Protein AF-A0A4E0QIS7-F1 (afdb_monomer_lite)

Foldseek 3Di:
DQWQAAEEEAQAEAPDPQFPCNLLSLLLSLLLVVLLVLLPDDLLRYAYHDLDQAHDSQLPPHGPRSHHDDPPRHQDAVVSVLVSLVSVLVSAATPAAHEYEYGDEAAQQWTHSHVVHTDGLLNVLVSVVVSCVSRVGAHEYEYQYALQQNSLQSNQDARYKYKYFAHNNAGFATDPSDGLSSQLSVVLSQFAFSLVSNVRSQVVRLQVCDQAAPCLDPVRDRGDMAMARRRNSDRDDDDPVSNVHGSRHRDGGPDFDKDKAWPADWDWDDAQDKGKTKMFIDTPDAAWPWKKKFKAANHDDWDAGPSRHTDDPTDMDTWDDPPRTMTIDMDRHHPDTDGIWMKMWIAGSRGDIDIYGTD

Organism: NCBI:txid1003181

Radius of gyration: 20.41 Å; chains: 1; bounding box: 52×41×55 Å

Structure (mmCIF, N/CA/C/O backbone):
data_AF-A0A4E0QIS7-F1
#
_entry.id   AF-A0A4E0QIS7-F1
#
loop_
_atom_site.group_PDB
_atom_site.id
_atom_site.type_symbol
_atom_site.label_atom_id
_atom_site.label_alt_id
_atom_site.label_comp_id
_atom_site.label_asym_id
_atom_site.label_entity_id
_atom_site.label_seq_id
_atom_site.pdbx_PDB_ins_code
_atom_site.Cartn_x
_atom_site.Cartn_y
_atom_site.Cartn_z
_atom_site.occupancy
_atom_site.B_iso_or_equiv
_atom_site.auth_seq_id
_atom_site.auth_comp_id
_atom_site.auth_asym_id
_atom_site.auth_atom_id
_atom_site.pdbx_PDB_model_num
ATOM 1 N N . LYS A 1 1 ? -2.716 -19.882 21.432 1.00 52.09 1 LYS A N 1
ATOM 2 C CA . LYS A 1 1 ? -3.904 -19.513 20.624 1.00 52.09 1 LYS A CA 1
ATOM 3 C C . LYS A 1 1 ? -3.736 -18.050 20.256 1.00 52.09 1 LYS A C 1
ATOM 5 O O . LYS A 1 1 ? -3.462 -17.285 21.171 1.00 52.09 1 LYS A O 1
ATOM 10 N N . ALA A 1 2 ? -3.800 -17.689 18.974 1.00 68.38 2 ALA A N 1
ATOM 11 C CA . ALA A 1 2 ? -3.869 -16.275 18.607 1.00 68.38 2 ALA A CA 1
ATOM 12 C C . ALA A 1 2 ? -5.134 -15.677 19.249 1.00 68.38 2 ALA A C 1
ATOM 14 O O . ALA A 1 2 ? -6.159 -16.362 19.309 1.00 68.38 2 ALA A O 1
ATOM 15 N N . GLY A 1 3 ? -5.026 -14.478 19.823 1.00 86.12 3 GLY A N 1
ATOM 16 C CA . GLY A 1 3 ? -6.166 -13.767 20.405 1.00 86.12 3 GLY A CA 1
ATOM 17 C C . GLY A 1 3 ? -7.185 -13.336 19.343 1.00 86.12 3 GLY A C 1
ATOM 18 O O . GLY A 1 3 ? -6.981 -13.565 18.149 1.00 86.12 3 GLY A O 1
ATOM 19 N N . LYS A 1 4 ? -8.281 -12.703 19.765 1.00 94.44 4 LYS A N 1
ATOM 20 C CA . LYS A 1 4 ? -9.271 -12.090 18.872 1.00 94.44 4 LYS A CA 1
ATOM 21 C C . LYS A 1 4 ? -8.634 -10.972 18.049 1.00 94.44 4 LYS A C 1
ATOM 23 O O . LYS A 1 4 ? -7.984 -10.085 18.604 1.00 94.44 4 LYS A O 1
ATOM 28 N N . ARG A 1 5 ? -8.843 -11.007 16.735 1.00 96.56 5 ARG A N 1
ATOM 29 C CA . ARG A 1 5 ? -8.293 -10.058 15.759 1.00 96.56 5 ARG A CA 1
ATOM 30 C C . ARG A 1 5 ? -9.355 -9.737 14.716 1.00 96.56 5 ARG A C 1
ATOM 32 O O . ARG A 1 5 ? -10.242 -10.555 14.482 1.00 96.56 5 ARG A O 1
ATOM 39 N N . ALA A 1 6 ? -9.229 -8.576 14.089 1.00 98.56 6 ALA A N 1
ATOM 40 C CA . ALA A 1 6 ? -10.019 -8.198 12.930 1.00 98.56 6 ALA A CA 1
ATOM 41 C C . ALA A 1 6 ? -9.206 -7.255 12.035 1.00 98.56 6 ALA A C 1
ATOM 43 O O . ALA A 1 6 ? -8.354 -6.509 12.529 1.00 98.56 6 ALA A O 1
ATOM 44 N N . ALA A 1 7 ? -9.478 -7.286 10.736 1.00 98.88 7 ALA A N 1
ATOM 45 C CA . ALA A 1 7 ? -8.931 -6.355 9.764 1.00 98.88 7 ALA A CA 1
ATOM 46 C C . ALA A 1 7 ? -10.008 -5.914 8.767 1.00 98.88 7 ALA A C 1
ATOM 48 O O . ALA A 1 7 ? -10.933 -6.667 8.475 1.00 98.88 7 ALA A O 1
ATOM 49 N N . ILE A 1 8 ? -9.868 -4.704 8.236 1.00 98.94 8 ILE A N 1
ATOM 50 C CA . ILE A 1 8 ? -10.686 -4.165 7.151 1.00 98.94 8 ILE A CA 1
ATOM 51 C C . ILE A 1 8 ? -9.744 -3.742 6.024 1.00 98.94 8 ILE A C 1
ATOM 53 O O . ILE A 1 8 ? -8.755 -3.049 6.268 1.00 98.94 8 ILE A O 1
ATOM 57 N N . ILE A 1 9 ? -10.056 -4.145 4.796 1.00 98.94 9 ILE A N 1
ATOM 58 C CA . ILE A 1 9 ? -9.360 -3.708 3.582 1.00 98.94 9 ILE A CA 1
ATOM 59 C C . ILE A 1 9 ? -10.372 -2.969 2.714 1.00 98.94 9 ILE A C 1
ATOM 61 O O . ILE A 1 9 ? -11.479 -3.461 2.505 1.00 98.94 9 ILE A O 1
ATOM 65 N N . ILE A 1 10 ? -9.999 -1.796 2.210 1.00 98.69 10 ILE A N 1
ATOM 66 C CA . ILE A 1 10 ? -10.836 -0.973 1.340 1.00 98.69 10 ILE A CA 1
ATOM 67 C C . ILE A 1 10 ? -10.045 -0.638 0.078 1.00 98.69 10 ILE A C 1
ATOM 69 O O . ILE A 1 10 ? -9.086 0.133 0.131 1.00 98.69 10 ILE A O 1
ATOM 73 N N . THR A 1 11 ? -10.467 -1.192 -1.060 1.00 97.44 11 THR A N 1
ATOM 74 C CA . THR A 1 11 ? -9.976 -0.770 -2.378 1.00 97.44 11 THR A CA 1
ATOM 75 C C . THR A 1 11 ? -10.869 0.356 -2.890 1.00 97.44 11 THR A C 1
ATOM 77 O O . THR A 1 11 ? -11.979 0.119 -3.369 1.00 97.44 11 THR A O 1
ATOM 80 N N . GLY A 1 12 ? -10.400 1.593 -2.744 1.00 92.44 12 GLY A N 1
ATOM 81 C CA . GLY A 1 12 ? -11.120 2.792 -3.151 1.00 92.44 12 GLY A CA 1
ATOM 82 C C . GLY A 1 12 ? -10.820 3.206 -4.589 1.00 92.44 12 GLY A C 1
ATOM 83 O O . GLY A 1 12 ? -9.724 3.015 -5.119 1.00 92.44 12 GLY A O 1
ATOM 84 N N . GLY A 1 13 ? -11.801 3.824 -5.228 1.00 86.75 13 GLY A N 1
ATOM 85 C CA . GLY A 1 13 ? -11.635 4.495 -6.505 1.00 86.75 13 GLY A CA 1
ATOM 86 C C . GLY A 1 13 ? -12.805 4.238 -7.439 1.00 86.75 13 GLY A C 1
ATOM 87 O O . GLY A 1 13 ? -13.566 3.287 -7.261 1.00 86.75 13 GLY A O 1
ATOM 88 N N . PRO A 1 14 ? -12.968 5.066 -8.480 1.00 80.31 14 PRO A N 1
ATOM 89 C CA . PRO A 1 14 ? -13.997 4.826 -9.475 1.00 80.31 14 PRO A CA 1
ATOM 90 C C . PRO A 1 14 ? -13.754 3.471 -10.152 1.00 80.31 14 PRO A C 1
ATOM 92 O O . PRO A 1 14 ? -12.741 3.286 -10.826 1.00 80.31 14 PRO A O 1
ATOM 95 N N . ASN A 1 15 ? -14.697 2.536 -10.032 1.00 76.31 15 ASN A N 1
ATOM 96 C CA . ASN A 1 15 ? -14.668 1.308 -10.824 1.00 76.31 15 ASN A CA 1
ATOM 97 C C . ASN A 1 15 ? -15.115 1.645 -12.256 1.00 76.31 15 ASN A C 1
ATOM 99 O O . ASN A 1 15 ? -16.301 1.586 -12.592 1.00 76.31 15 ASN A O 1
ATOM 103 N N . THR A 1 16 ? -14.171 2.114 -13.070 1.00 78.25 16 THR A N 1
ATOM 104 C CA . THR A 1 16 ? -14.382 2.437 -14.482 1.00 78.25 16 THR A CA 1
ATOM 105 C C . THR A 1 16 ? -13.143 2.057 -15.289 1.00 78.25 16 THR A C 1
ATOM 107 O O . THR A 1 16 ? -12.041 2.159 -14.754 1.00 78.25 16 THR A O 1
ATOM 110 N N . PRO A 1 17 ? -13.272 1.760 -16.596 1.00 74.00 17 PRO A N 1
ATOM 111 C CA . PRO A 1 17 ? -12.119 1.470 -17.456 1.00 74.00 17 PRO A CA 1
ATOM 112 C C . PRO A 1 17 ? -11.100 2.613 -17.605 1.00 74.00 17 PRO A C 1
ATOM 114 O O . PRO A 1 17 ? -10.082 2.426 -18.252 1.00 74.00 17 PRO A O 1
ATOM 117 N N . ARG A 1 18 ? -11.387 3.812 -17.077 1.00 77.88 18 ARG A N 1
ATOM 118 C CA . ARG A 1 18 ? -10.477 4.972 -17.089 1.00 77.88 18 ARG A CA 1
ATOM 119 C C . ARG A 1 18 ? -9.696 5.134 -15.783 1.00 77.88 18 ARG A C 1
ATOM 121 O O . ARG A 1 18 ? -9.033 6.148 -15.595 1.00 77.88 18 ARG A O 1
ATOM 128 N N . ASN A 1 19 ? -9.860 4.212 -14.839 1.00 84.06 19 ASN A N 1
ATOM 129 C CA . ASN A 1 19 ? -9.112 4.223 -13.595 1.00 84.06 19 ASN A CA 1
ATOM 130 C C . ASN A 1 19 ? -7.791 3.472 -13.797 1.00 84.06 19 ASN A C 1
ATOM 132 O O . ASN A 1 19 ? -7.721 2.269 -13.567 1.00 84.06 19 ASN A O 1
ATOM 136 N N . GLU A 1 20 ? -6.752 4.203 -14.195 1.00 85.75 20 GLU A N 1
ATOM 137 C CA . GLU A 1 20 ? -5.402 3.662 -14.424 1.00 85.75 20 GLU A CA 1
ATOM 138 C C . GLU A 1 20 ? -4.772 3.063 -13.148 1.00 85.75 20 GLU A C 1
ATOM 140 O O . GLU A 1 20 ? -3.852 2.251 -13.216 1.00 85.75 20 GLU A O 1
ATOM 145 N N . LEU A 1 21 ? -5.277 3.436 -11.964 1.00 91.06 21 LEU A N 1
ATOM 146 C CA . LEU A 1 21 ? -4.809 2.916 -10.679 1.00 91.06 21 LEU A CA 1
ATOM 147 C C . LEU A 1 21 ? -5.469 1.582 -10.298 1.00 91.06 21 LEU A C 1
ATOM 149 O O . LEU A 1 21 ? -4.939 0.876 -9.442 1.00 91.06 21 LEU A O 1
ATOM 153 N N . TRP A 1 22 ? -6.609 1.228 -10.900 1.00 91.94 22 TRP A N 1
ATOM 154 C CA . TRP A 1 22 ? -7.466 0.134 -10.428 1.00 91.94 22 TRP A CA 1
ATOM 155 C C . TRP A 1 22 ? -6.730 -1.204 -10.299 1.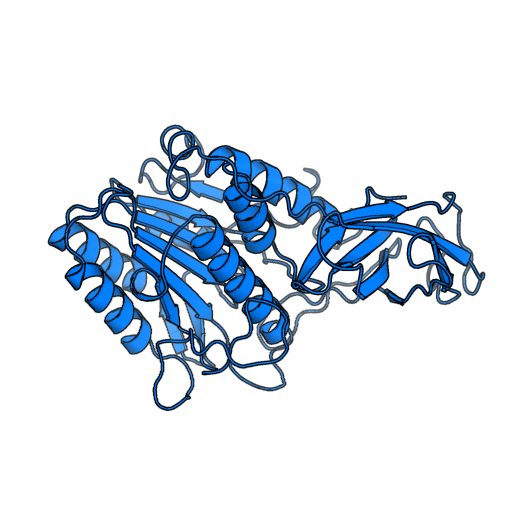00 91.94 22 TRP A C 1
ATOM 157 O O . TRP A 1 22 ? -6.780 -1.839 -9.242 1.00 91.94 22 TRP A O 1
ATOM 167 N N . ASP A 1 23 ? -5.995 -1.597 -11.339 1.00 91.50 23 ASP A N 1
ATOM 168 C CA . ASP A 1 23 ? -5.259 -2.864 -11.362 1.00 91.50 23 ASP A CA 1
ATOM 169 C C . ASP A 1 23 ? -4.178 -2.904 -10.276 1.00 91.50 23 ASP A C 1
ATOM 171 O O . ASP A 1 23 ? -3.986 -3.918 -9.600 1.00 91.50 23 ASP A O 1
ATOM 175 N N . THR A 1 24 ? -3.501 -1.774 -10.051 1.00 93.81 24 THR A N 1
ATOM 176 C CA . THR A 1 24 ? -2.482 -1.678 -9.003 1.00 93.81 24 THR A CA 1
ATOM 177 C C . THR A 1 24 ? -3.121 -1.687 -7.618 1.00 93.81 24 THR A C 1
ATOM 179 O O . THR A 1 24 ? -2.732 -2.507 -6.793 1.00 93.81 24 THR A O 1
ATOM 182 N N . ALA A 1 25 ? -4.141 -0.866 -7.359 1.00 95.19 25 ALA A N 1
ATOM 183 C CA . ALA A 1 25 ? -4.826 -0.831 -6.065 1.00 95.19 25 ALA A CA 1
ATOM 184 C C . ALA A 1 25 ? -5.422 -2.197 -5.683 1.00 95.19 25 ALA A C 1
ATOM 186 O O . ALA A 1 25 ? -5.304 -2.622 -4.530 1.00 95.19 25 ALA A O 1
ATOM 187 N N . THR A 1 26 ? -5.994 -2.917 -6.653 1.00 94.19 26 THR A N 1
ATOM 188 C CA . THR A 1 26 ? -6.512 -4.279 -6.457 1.00 94.19 26 THR A CA 1
ATOM 189 C C . THR A 1 26 ? -5.386 -5.255 -6.129 1.00 94.19 26 THR A C 1
ATOM 191 O O . THR A 1 26 ? -5.476 -5.980 -5.142 1.00 94.19 26 THR A O 1
ATOM 194 N N . SER A 1 27 ? -4.280 -5.231 -6.881 1.00 94.50 27 SER A N 1
ATOM 195 C CA . SER A 1 27 ? -3.122 -6.093 -6.602 1.00 94.50 27 SER A CA 1
ATOM 196 C C . SER A 1 27 ? -2.523 -5.851 -5.211 1.00 94.50 27 SER A C 1
ATOM 198 O O . SER A 1 27 ? -2.165 -6.790 -4.499 1.00 94.50 27 SER A O 1
ATOM 200 N N . ILE A 1 28 ? -2.426 -4.590 -4.790 1.00 97.25 28 ILE A N 1
ATOM 201 C CA . ILE A 1 28 ? -1.940 -4.231 -3.454 1.00 97.25 28 ILE A CA 1
ATOM 202 C C . ILE A 1 28 ? -2.911 -4.726 -2.374 1.00 97.25 28 ILE A C 1
ATOM 204 O O . ILE A 1 28 ? -2.480 -5.304 -1.378 1.00 97.25 28 ILE A O 1
ATOM 208 N N . SER A 1 29 ? -4.215 -4.552 -2.582 1.00 97.69 29 SER A N 1
ATOM 209 C CA . SER A 1 29 ? -5.245 -5.004 -1.641 1.00 97.69 29 SER A CA 1
ATOM 210 C C . SER A 1 29 ? -5.239 -6.530 -1.483 1.00 97.69 29 SER A C 1
ATOM 212 O O . SER A 1 29 ? -5.250 -7.034 -0.358 1.00 97.69 29 SER A O 1
ATOM 214 N N . ASN A 1 30 ? -5.102 -7.268 -2.588 1.00 95.94 30 ASN A N 1
ATOM 215 C CA . ASN A 1 30 ? -4.934 -8.722 -2.580 1.00 95.94 30 ASN A CA 1
ATOM 216 C C . ASN A 1 30 ? -3.646 -9.143 -1.860 1.00 95.94 30 ASN A C 1
ATOM 218 O O . ASN A 1 30 ? -3.658 -10.100 -1.089 1.00 95.94 30 ASN A O 1
ATOM 222 N N . HIS A 1 31 ? -2.547 -8.404 -2.033 1.00 96.31 31 HIS A N 1
ATOM 223 C CA . HIS A 1 31 ? -1.297 -8.665 -1.312 1.00 96.31 31 HIS A CA 1
ATOM 224 C C . HIS A 1 31 ? -1.417 -8.416 0.195 1.00 96.31 31 HIS A C 1
ATOM 226 O O . HIS A 1 31 ? -0.871 -9.175 0.990 1.00 96.31 31 HIS A O 1
ATOM 232 N N . ILE A 1 32 ? -2.173 -7.398 0.616 1.00 98.31 32 ILE A N 1
ATOM 233 C CA . ILE A 1 32 ? -2.486 -7.165 2.034 1.00 98.31 32 ILE A CA 1
ATOM 234 C C . ILE A 1 32 ? -3.334 -8.314 2.588 1.00 98.31 32 ILE A C 1
ATOM 236 O O . ILE A 1 32 ? -3.056 -8.804 3.684 1.00 98.31 32 ILE A O 1
ATOM 240 N N . TYR A 1 33 ? -4.319 -8.798 1.827 1.00 98.25 33 TYR A N 1
ATOM 241 C CA . TYR A 1 33 ? -5.095 -9.978 2.204 1.00 98.25 33 TYR A CA 1
ATOM 242 C C . TYR A 1 33 ? -4.191 -11.219 2.336 1.00 98.25 33 TYR A C 1
ATOM 244 O O . TYR A 1 33 ? -4.198 -11.876 3.380 1.00 98.25 33 TYR A O 1
ATOM 252 N N . LYS A 1 34 ? -3.331 -11.489 1.339 1.00 95.56 34 LYS A N 1
ATOM 253 C CA . LYS A 1 34 ? -2.312 -12.558 1.365 1.00 95.56 34 LYS A CA 1
ATOM 254 C C . LYS A 1 34 ? -1.409 -12.431 2.592 1.00 95.56 34 LYS A C 1
ATOM 256 O O . LYS A 1 34 ? -1.163 -13.423 3.278 1.00 95.56 34 LYS A O 1
ATOM 261 N N . MET A 1 35 ? -0.974 -11.212 2.920 1.00 96.38 35 MET A N 1
ATOM 262 C CA . MET A 1 35 ? -0.180 -10.928 4.113 1.00 96.38 35 MET A CA 1
ATOM 263 C C . MET A 1 35 ? -0.928 -11.318 5.386 1.00 96.38 35 MET A C 1
ATOM 265 O O . MET A 1 35 ? -0.376 -12.048 6.206 1.00 96.38 35 MET A O 1
ATOM 269 N N . LEU A 1 36 ? -2.185 -10.904 5.550 1.00 97.75 36 LEU A N 1
ATOM 270 C CA . LEU A 1 36 ? -2.979 -11.239 6.733 1.00 97.75 36 LEU A CA 1
ATOM 271 C C . LEU A 1 36 ? -3.156 -12.757 6.880 1.00 97.75 36 LEU A C 1
ATOM 273 O O . LEU A 1 36 ? -2.937 -13.286 7.974 1.00 97.75 36 LEU A O 1
ATOM 277 N N . ILE A 1 37 ? -3.477 -13.467 5.792 1.00 95.81 37 ILE A N 1
ATOM 278 C CA . ILE A 1 37 ? -3.600 -14.935 5.778 1.00 95.81 37 ILE A CA 1
ATOM 279 C C . ILE A 1 37 ? -2.271 -15.611 6.128 1.00 95.81 37 ILE A C 1
ATOM 281 O O . ILE A 1 37 ? -2.231 -16.475 7.004 1.00 95.81 37 ILE A O 1
ATOM 285 N N . GLY A 1 38 ? -1.167 -15.180 5.518 1.00 93.75 38 GLY A N 1
ATOM 286 C CA . GLY A 1 38 ? 0.176 -15.671 5.836 1.00 93.75 38 GLY A CA 1
ATOM 287 C C . GLY A 1 38 ? 0.604 -15.366 7.272 1.00 93.75 38 GLY A C 1
ATOM 288 O O . GLY A 1 38 ? 1.363 -16.116 7.884 1.00 93.75 38 GLY A O 1
ATOM 289 N N . ARG A 1 39 ? 0.044 -14.298 7.850 1.00 94.75 39 ARG A N 1
ATOM 290 C CA . ARG A 1 39 ? 0.143 -13.944 9.267 1.00 94.75 39 ARG A CA 1
ATOM 291 C C . ARG A 1 39 ? -0.975 -14.558 10.120 1.00 94.75 39 ARG A C 1
ATOM 293 O O . ARG A 1 39 ? -1.115 -14.233 11.309 1.00 94.75 39 ARG A O 1
ATOM 300 N N . GLY A 1 40 ? -1.666 -15.568 9.603 1.00 94.94 40 GLY A N 1
ATOM 301 C CA . GLY A 1 40 ? -2.541 -16.467 10.346 1.00 94.94 40 GLY A CA 1
ATOM 302 C C . GLY A 1 40 ? -3.894 -15.860 10.694 1.00 94.94 40 GLY A C 1
ATOM 303 O O . GLY A 1 40 ? -4.534 -16.317 11.644 1.00 94.94 40 GLY A O 1
ATOM 304 N N . PHE A 1 41 ? -4.302 -14.781 10.026 1.00 96.69 41 PHE A N 1
ATOM 305 C CA . PHE A 1 41 ? -5.713 -14.409 9.983 1.00 96.69 41 PHE A CA 1
ATOM 306 C C . PHE A 1 41 ? -6.472 -15.466 9.181 1.00 96.69 41 PHE A C 1
ATOM 308 O O . PHE A 1 41 ? -5.912 -16.139 8.317 1.00 96.69 41 PHE A O 1
ATOM 315 N N . VAL A 1 42 ? -7.753 -15.626 9.477 1.00 96.31 42 VAL A N 1
ATOM 316 C CA . VAL A 1 42 ? -8.674 -16.406 8.644 1.00 96.31 42 VAL A CA 1
ATOM 317 C C . VAL A 1 42 ? -9.680 -15.475 7.977 1.00 96.31 42 VAL A C 1
ATOM 319 O O . VAL A 1 42 ? -9.938 -14.401 8.505 1.00 96.31 42 VAL A O 1
ATOM 322 N N . ASN A 1 43 ? -10.297 -15.902 6.869 1.00 96.69 43 ASN A N 1
ATOM 323 C CA . ASN A 1 43 ? -11.232 -15.071 6.091 1.00 96.69 43 ASN A CA 1
ATOM 324 C C . ASN A 1 43 ? -12.281 -14.355 6.967 1.00 96.69 43 ASN A C 1
ATOM 326 O O . ASN A 1 43 ? -12.453 -13.156 6.877 1.00 96.69 43 ASN A O 1
ATOM 330 N N . LYS A 1 44 ? -12.894 -15.056 7.933 1.00 97.25 44 LYS A N 1
ATOM 331 C CA . LYS A 1 44 ? -13.893 -14.467 8.852 1.00 97.25 44 LYS A CA 1
ATOM 332 C C . LYS A 1 44 ? -13.371 -13.375 9.807 1.00 97.25 44 LYS A C 1
ATOM 334 O O . LYS A 1 44 ? -14.159 -12.842 10.580 1.00 97.25 44 LYS A O 1
ATOM 339 N N . GLU A 1 45 ? -12.062 -13.140 9.857 1.00 98.38 45 GLU A N 1
ATOM 340 C CA . GLU A 1 45 ? -11.410 -12.074 10.632 1.00 98.38 45 GLU A CA 1
ATOM 341 C C . GLU A 1 45 ? -11.013 -10.888 9.734 1.00 98.38 45 GLU A C 1
ATOM 343 O O . GLU A 1 45 ? -10.405 -9.937 10.220 1.00 98.38 45 GLU A O 1
ATOM 348 N N . ILE A 1 46 ? -11.323 -10.930 8.438 1.00 98.81 46 ILE A N 1
ATOM 349 C CA . ILE A 1 46 ? -11.001 -9.890 7.464 1.00 98.81 46 ILE A CA 1
ATOM 350 C C . ILE A 1 46 ? -12.311 -9.475 6.796 1.00 98.81 46 ILE A C 1
ATOM 352 O O . ILE A 1 46 ? -13.088 -10.335 6.404 1.00 98.81 46 ILE A O 1
ATOM 356 N N . TYR A 1 47 ? -12.558 -8.174 6.688 1.00 98.81 47 TYR A N 1
ATOM 357 C CA . TYR A 1 47 ? -13.676 -7.638 5.920 1.00 98.81 47 TYR A CA 1
ATOM 358 C C . TYR A 1 47 ? -13.131 -6.866 4.724 1.00 98.81 47 TYR A C 1
ATOM 360 O O . TYR A 1 47 ? -12.477 -5.832 4.897 1.00 98.81 47 TYR A O 1
ATOM 368 N N . TYR A 1 48 ? -13.362 -7.370 3.517 1.00 98.69 48 TYR A N 1
ATOM 369 C CA . TYR A 1 48 ? -12.800 -6.805 2.298 1.00 98.69 48 TYR A CA 1
ATOM 370 C C . TYR A 1 48 ? -13.870 -6.080 1.466 1.00 98.69 48 TYR A C 1
ATOM 372 O O . TYR A 1 48 ? -14.765 -6.690 0.878 1.00 98.69 48 TYR A O 1
ATOM 380 N N . LEU A 1 49 ? -13.752 -4.750 1.410 1.00 98.38 49 LEU A N 1
ATOM 381 C CA . LEU A 1 49 ? -14.535 -3.857 0.566 1.00 98.38 49 LEU A CA 1
ATOM 382 C C . LEU A 1 49 ? -13.854 -3.630 -0.786 1.00 98.38 49 LEU A C 1
ATOM 384 O O . LEU A 1 49 ? -12.775 -3.036 -0.859 1.00 98.38 49 LEU A O 1
ATOM 388 N N . SER A 1 50 ? -14.525 -4.039 -1.860 1.00 96.25 50 SER A N 1
ATOM 389 C CA . SER A 1 50 ? -14.109 -3.755 -3.232 1.00 96.25 50 SER A CA 1
ATOM 390 C C . SER A 1 50 ? -15.333 -3.650 -4.144 1.00 96.25 50 SER A C 1
ATOM 392 O O . SER A 1 50 ? -16.217 -4.502 -4.073 1.00 96.25 50 SER A O 1
ATOM 394 N N . PRO A 1 51 ? -15.413 -2.654 -5.047 1.00 92.88 51 PRO A N 1
ATOM 395 C CA . PRO A 1 51 ? -16.492 -2.555 -6.030 1.00 92.88 51 PRO A CA 1
ATOM 396 C C . PRO A 1 51 ? -16.506 -3.691 -7.069 1.00 92.88 51 PRO A C 1
ATOM 398 O O . PRO A 1 51 ? -17.422 -3.734 -7.893 1.00 92.88 51 PRO A O 1
ATOM 401 N N . HIS A 1 52 ? -15.505 -4.578 -7.069 1.00 91.50 52 HIS A N 1
ATOM 402 C CA . HIS A 1 52 ? -15.499 -5.842 -7.803 1.00 91.50 52 HIS A CA 1
ATOM 403 C C . HIS A 1 52 ? -15.589 -7.009 -6.830 1.00 91.50 52 HIS A C 1
ATOM 405 O O . HIS A 1 52 ? -14.800 -7.095 -5.898 1.00 91.50 52 HIS A O 1
ATOM 411 N N . ASP A 1 53 ? -16.502 -7.944 -7.081 1.00 91.25 53 ASP A N 1
ATOM 412 C CA . ASP A 1 53 ? -16.734 -9.083 -6.188 1.00 91.25 53 ASP A CA 1
ATOM 413 C C . ASP A 1 53 ? -15.859 -10.318 -6.498 1.00 91.25 53 ASP A C 1
ATOM 415 O O . ASP A 1 53 ? -16.097 -11.429 -5.999 1.00 91.25 53 ASP A O 1
ATOM 419 N N . TRP A 1 54 ? -14.831 -10.086 -7.316 1.00 92.62 54 TRP A N 1
ATOM 420 C CA . TRP A 1 54 ? -13.825 -11.033 -7.763 1.00 92.62 54 TRP A CA 1
ATOM 421 C C . TRP A 1 54 ? -12.454 -10.601 -7.253 1.00 92.62 54 TRP A C 1
ATOM 423 O O . TRP A 1 54 ? -12.046 -9.459 -7.467 1.00 92.62 54 TRP A O 1
ATOM 433 N N . ALA A 1 55 ? -11.748 -11.521 -6.605 1.00 93.75 55 ALA A N 1
ATOM 434 C CA . ALA A 1 55 ? -10.367 -11.333 -6.196 1.00 93.75 55 ALA A CA 1
ATOM 435 C C . ALA A 1 55 ? -9.636 -12.675 -6.250 1.00 93.75 55 ALA A C 1
ATOM 437 O O . ALA A 1 55 ? -10.191 -13.696 -5.841 1.00 93.75 55 ALA A O 1
ATOM 438 N N . ASP A 1 56 ? -8.405 -12.625 -6.739 1.00 90.94 56 ASP A N 1
ATOM 439 C CA . ASP A 1 56 ? -7.444 -13.721 -6.764 1.00 90.94 56 ASP A CA 1
ATOM 440 C C . ASP A 1 56 ? -6.214 -13.256 -5.974 1.00 90.94 56 ASP A C 1
ATOM 442 O O . ASP A 1 56 ? -5.431 -12.422 -6.445 1.00 90.94 56 ASP A O 1
ATOM 446 N N . PHE A 1 57 ? -6.112 -13.682 -4.716 1.00 89.31 57 PHE A N 1
ATOM 447 C CA . PHE A 1 57 ? -4.989 -13.309 -3.851 1.00 89.31 57 PHE A CA 1
ATOM 448 C C . PHE A 1 57 ? -3.832 -14.306 -3.941 1.00 89.31 57 PHE A C 1
ATOM 450 O O . PHE A 1 57 ? -2.747 -14.015 -3.427 1.00 89.31 57 PHE A O 1
ATOM 457 N N . ASN A 1 58 ? -4.070 -15.477 -4.536 1.00 86.62 58 ASN A N 1
ATOM 458 C CA . ASN A 1 58 ? -3.129 -16.590 -4.563 1.00 86.62 58 ASN A CA 1
ATOM 459 C C . ASN A 1 58 ? -2.439 -16.764 -5.938 1.00 86.62 58 ASN A C 1
ATOM 461 O O . ASN A 1 58 ? -1.391 -17.404 -6.002 1.00 86.62 58 ASN A O 1
ATOM 465 N N . GLY A 1 59 ? -2.969 -16.132 -6.989 1.00 84.12 59 GLY A N 1
ATOM 466 C CA . GLY A 1 59 ? -2.424 -16.105 -8.345 1.00 84.12 59 GLY A CA 1
ATOM 467 C C . GLY A 1 59 ? -2.845 -17.277 -9.238 1.00 84.12 59 GLY A C 1
ATOM 468 O O . GLY A 1 59 ? -2.261 -17.449 -10.306 1.00 84.12 59 GLY A O 1
ATOM 469 N N . ASP A 1 60 ? -3.815 -18.105 -8.837 1.00 87.12 60 ASP A N 1
ATOM 470 C CA . ASP A 1 60 ? -4.232 -19.298 -9.588 1.00 87.12 60 ASP A CA 1
ATOM 471 C C . ASP A 1 60 ? -5.209 -19.010 -10.745 1.00 87.12 60 ASP A C 1
ATOM 473 O O . ASP A 1 60 ? -5.556 -19.915 -11.514 1.00 87.12 60 ASP A O 1
ATOM 477 N N . GLY A 1 61 ? -5.627 -17.752 -10.902 1.00 88.94 61 GLY A N 1
ATOM 478 C CA . GLY A 1 61 ? -6.547 -17.293 -11.936 1.00 88.94 61 GLY A CA 1
ATOM 479 C C . GLY A 1 61 ? -8.027 -17.524 -11.615 1.00 88.94 61 GLY A C 1
ATOM 480 O O . GLY A 1 61 ? -8.880 -17.251 -12.470 1.00 88.94 61 GLY A O 1
ATOM 481 N N . PHE A 1 62 ? -8.370 -18.010 -10.419 1.00 93.19 62 PHE A N 1
ATOM 482 C CA . PHE A 1 62 ? -9.745 -18.251 -9.985 1.00 93.19 62 PHE A CA 1
ATOM 483 C C . PHE A 1 62 ? -10.217 -17.234 -8.934 1.00 93.19 62 PHE A C 1
ATOM 485 O O . PHE A 1 62 ? -9.449 -16.560 -8.265 1.00 93.19 62 PHE A O 1
ATOM 492 N N . ASN A 1 63 ? -11.543 -17.094 -8.795 1.00 95.25 63 ASN A N 1
ATOM 493 C CA . ASN A 1 63 ? -12.114 -16.233 -7.756 1.00 95.25 63 ASN A CA 1
ATOM 494 C C . ASN A 1 63 ? -12.024 -16.918 -6.386 1.00 95.25 63 ASN A C 1
ATOM 496 O O . ASN A 1 63 ? -12.747 -17.893 -6.154 1.00 95.25 63 ASN A O 1
ATOM 500 N N . ASP A 1 64 ? -11.272 -16.337 -5.455 1.00 95.50 64 ASP A N 1
ATOM 501 C CA . ASP A 1 64 ? -11.161 -16.807 -4.069 1.00 95.50 64 ASP A CA 1
ATOM 502 C C . ASP A 1 64 ? -12.401 -16.483 -3.214 1.00 95.50 64 ASP A C 1
ATOM 504 O O . ASP A 1 64 ? -12.558 -16.997 -2.105 1.00 95.50 64 ASP A O 1
ATOM 508 N N . ARG A 1 65 ? -13.321 -15.646 -3.723 1.00 95.25 65 ARG A N 1
ATOM 509 C CA . ARG A 1 65 ? -14.579 -15.237 -3.061 1.00 95.25 65 ARG A CA 1
ATOM 510 C C . ARG A 1 65 ? -14.366 -14.578 -1.692 1.00 95.25 65 ARG A C 1
ATOM 512 O O . ARG A 1 65 ? -15.163 -14.773 -0.775 1.00 95.25 65 ARG A O 1
ATOM 519 N N . ILE A 1 66 ? -13.310 -13.780 -1.586 1.00 96.00 66 ILE A N 1
ATOM 520 C CA . ILE A 1 66 ? -12.895 -13.085 -0.356 1.00 96.00 66 ILE A CA 1
ATOM 521 C C . ILE A 1 66 ? -13.463 -11.666 -0.218 1.00 96.00 66 ILE A C 1
ATOM 523 O O . ILE A 1 66 ? -13.273 -11.042 0.814 1.00 96.00 66 ILE A O 1
ATOM 527 N N . VAL A 1 67 ? -14.139 -11.136 -1.244 1.00 97.44 67 VAL A N 1
ATOM 528 C CA . VAL A 1 67 ? -14.744 -9.793 -1.198 1.00 97.44 67 VAL A CA 1
ATOM 529 C C . VAL A 1 67 ? -16.110 -9.855 -0.513 1.00 97.44 67 VAL A C 1
ATOM 531 O O . VAL A 1 67 ? -17.030 -10.518 -1.008 1.00 97.44 67 VAL A O 1
ATOM 534 N N . ASP A 1 68 ? -16.266 -9.139 0.596 1.00 98.19 68 ASP A N 1
ATOM 535 C CA . ASP A 1 68 ? -17.480 -9.156 1.417 1.00 98.19 68 ASP A CA 1
ATOM 536 C C . ASP A 1 68 ? -18.566 -8.227 0.880 1.00 98.19 68 ASP A C 1
ATOM 538 O O . ASP A 1 68 ? -19.740 -8.604 0.843 1.00 98.19 68 ASP A O 1
ATOM 542 N N . ALA A 1 69 ? -18.196 -7.019 0.445 1.00 97.25 69 ALA A N 1
ATOM 543 C CA . ALA A 1 69 ? -19.160 -6.016 0.007 1.00 97.25 69 ALA A CA 1
ATOM 544 C C . ALA A 1 69 ? -18.586 -5.076 -1.076 1.00 97.25 69 ALA A C 1
ATOM 546 O O . ALA A 1 69 ? -17.374 -4.852 -1.119 1.00 97.25 69 ALA A O 1
ATOM 547 N N . PRO A 1 70 ? -19.453 -4.509 -1.937 1.00 96.00 70 PRO A N 1
ATOM 548 C CA . PRO A 1 70 ? -20.912 -4.594 -1.895 1.00 96.00 70 PRO A CA 1
ATOM 549 C C . PRO A 1 70 ? -21.473 -5.854 -2.575 1.00 96.00 70 PRO A C 1
ATOM 551 O O . PRO A 1 70 ? -20.904 -6.391 -3.525 1.00 96.00 70 PRO A O 1
ATOM 554 N N . ARG A 1 71 ? -22.629 -6.326 -2.088 1.00 94.25 71 ARG A N 1
ATOM 555 C CA . ARG A 1 71 ? -23.377 -7.466 -2.646 1.00 94.25 71 ARG A CA 1
ATOM 556 C C . ARG A 1 71 ? -24.831 -7.040 -2.922 1.00 94.25 71 ARG A C 1
ATOM 558 O O . ARG A 1 71 ? -25.524 -6.686 -1.968 1.00 94.25 71 ARG A O 1
ATOM 565 N N . PRO A 1 72 ? -25.324 -7.067 -4.180 1.00 93.81 72 PRO A N 1
ATOM 566 C CA . PRO A 1 72 ? -24.608 -7.419 -5.415 1.00 93.81 72 PRO A CA 1
ATOM 567 C C . PRO A 1 72 ? -23.497 -6.412 -5.764 1.00 93.81 72 PRO A C 1
ATOM 569 O O . PRO A 1 72 ? -23.482 -5.308 -5.223 1.00 93.81 72 PRO A O 1
ATOM 572 N N . GLN A 1 73 ? -22.595 -6.795 -6.679 1.00 94.06 73 GLN A N 1
ATOM 573 C CA . GLN A 1 73 ? -21.493 -5.944 -7.140 1.00 94.06 73 GLN A CA 1
ATOM 574 C C . GLN A 1 73 ? -22.006 -4.578 -7.629 1.00 94.06 73 GLN A C 1
ATOM 576 O O . GLN A 1 73 ? -22.871 -4.497 -8.503 1.00 94.06 73 GLN A O 1
ATOM 581 N N . ARG A 1 74 ? -21.445 -3.501 -7.074 1.00 93.81 74 ARG A N 1
ATOM 582 C CA . ARG A 1 74 ? -21.709 -2.099 -7.430 1.00 93.81 74 ARG A CA 1
ATOM 583 C C . ARG A 1 74 ? -20.542 -1.217 -6.972 1.00 93.81 74 ARG A C 1
ATOM 585 O O . ARG A 1 74 ? -19.614 -1.698 -6.335 1.00 93.81 74 ARG A O 1
ATOM 592 N N . GLN A 1 75 ? -20.602 0.079 -7.270 1.00 93.69 75 GLN A N 1
ATOM 593 C CA . GLN A 1 75 ? -19.687 1.061 -6.676 1.00 93.69 75 GLN A CA 1
ATOM 594 C C . GLN A 1 75 ? -19.821 1.070 -5.142 1.00 93.69 75 GLN A C 1
ATOM 596 O O . GLN A 1 75 ? -20.926 0.855 -4.622 1.00 93.69 75 GLN A O 1
ATOM 601 N N . LEU A 1 76 ? -18.716 1.345 -4.444 1.00 96.12 76 LEU A N 1
ATOM 602 C CA . LEU A 1 76 ? -18.718 1.526 -2.994 1.00 96.12 76 LEU A CA 1
ATOM 603 C C . LEU A 1 76 ? -19.493 2.786 -2.599 1.00 96.12 76 LEU A C 1
ATOM 605 O O . LEU A 1 76 ? -19.466 3.806 -3.289 1.00 96.12 76 LEU A O 1
ATOM 609 N N . MET A 1 77 ? -20.176 2.688 -1.466 1.00 96.81 77 MET A N 1
ATOM 610 C CA . MET A 1 77 ? -20.859 3.767 -0.765 1.00 96.81 77 MET A CA 1
ATOM 611 C C . MET A 1 77 ? -20.285 3.891 0.644 1.00 96.81 77 MET A C 1
ATOM 613 O O . MET A 1 77 ? -19.690 2.948 1.169 1.00 96.81 77 MET A O 1
ATOM 617 N N . ILE A 1 78 ? -20.494 5.040 1.281 1.00 97.19 78 ILE A N 1
ATOM 618 C CA . ILE A 1 78 ? -20.059 5.263 2.664 1.00 97.19 78 ILE A CA 1
ATOM 619 C C . ILE A 1 78 ? -20.679 4.208 3.598 1.00 97.19 78 ILE A C 1
ATOM 621 O O . ILE A 1 78 ? -20.028 3.680 4.495 1.00 97.19 78 ILE A O 1
ATOM 625 N N . GLU A 1 79 ? -21.913 3.804 3.325 1.00 98.12 79 GLU A N 1
ATOM 626 C CA . GLU A 1 79 ? -22.680 2.789 4.041 1.00 98.12 79 GLU A CA 1
ATOM 627 C C . GLU A 1 79 ? -21.992 1.419 4.030 1.00 98.12 79 GLU A C 1
ATOM 629 O O . GLU A 1 79 ? -22.134 0.665 4.994 1.00 98.12 79 GLU A O 1
ATOM 634 N N . ASP A 1 80 ? -21.198 1.100 3.001 1.00 98.44 80 ASP A N 1
ATOM 635 C CA . ASP A 1 80 ? -20.394 -0.126 2.982 1.00 98.44 80 ASP A CA 1
ATOM 636 C C . ASP A 1 80 ? -19.266 -0.054 4.025 1.00 98.44 80 ASP A C 1
ATOM 638 O O . ASP A 1 80 ? -19.012 -1.029 4.734 1.00 98.44 80 ASP A O 1
ATOM 642 N N . VAL A 1 81 ? -18.645 1.121 4.189 1.00 98.62 81 VAL A N 1
ATOM 643 C CA . VAL A 1 81 ? -17.626 1.384 5.221 1.00 98.62 81 VAL A CA 1
ATOM 644 C C . VAL A 1 81 ? -18.246 1.360 6.618 1.00 98.62 81 VAL A C 1
ATOM 646 O O . VAL A 1 81 ? -17.692 0.736 7.525 1.00 98.62 81 VAL A O 1
ATOM 649 N N . ARG A 1 82 ? -19.429 1.970 6.788 1.00 98.75 82 ARG A N 1
ATOM 650 C CA . ARG A 1 82 ? -20.202 1.903 8.041 1.00 98.75 82 ARG A CA 1
ATOM 651 C C . ARG A 1 82 ? -20.506 0.455 8.414 1.00 98.75 82 ARG A C 1
ATOM 653 O O . ARG A 1 82 ? -20.225 0.043 9.534 1.00 98.75 82 ARG A O 1
ATOM 660 N N . THR A 1 83 ? -20.976 -0.334 7.449 1.00 98.69 83 THR A N 1
ATOM 661 C CA . THR A 1 83 ? -21.284 -1.758 7.636 1.00 98.69 83 THR A CA 1
ATOM 662 C C . THR A 1 83 ? -20.043 -2.565 8.027 1.00 98.69 83 THR A C 1
ATOM 664 O O . THR A 1 83 ? -20.119 -3.402 8.926 1.00 98.69 83 THR A O 1
ATOM 667 N N . ALA A 1 84 ? -18.886 -2.303 7.412 1.00 98.81 84 ALA A N 1
ATOM 668 C CA . ALA A 1 84 ? -17.633 -2.965 7.776 1.00 98.81 84 ALA A CA 1
ATOM 669 C C . ALA A 1 84 ? -17.198 -2.634 9.217 1.00 98.81 84 ALA A C 1
ATOM 671 O O . ALA A 1 84 ? -16.778 -3.519 9.964 1.00 98.81 84 ALA A O 1
ATOM 672 N N . LEU A 1 85 ? -17.341 -1.381 9.658 1.00 98.75 85 LEU A N 1
ATOM 673 C CA . LEU A 1 85 ? -17.035 -0.997 11.041 1.00 98.75 85 LEU A CA 1
ATOM 674 C C . LEU A 1 85 ? -18.082 -1.509 12.042 1.00 98.75 85 LEU A C 1
ATOM 676 O O . LEU A 1 85 ? -17.723 -1.892 13.158 1.00 98.75 85 LEU A O 1
ATOM 680 N N . ASP A 1 86 ? -19.350 -1.620 11.645 1.00 98.75 86 ASP A N 1
ATOM 681 C CA . ASP A 1 86 ? -20.387 -2.304 12.423 1.00 98.75 86 ASP A CA 1
ATOM 682 C C . ASP A 1 86 ? -20.067 -3.791 12.608 1.00 98.75 86 ASP A C 1
ATOM 684 O O . ASP A 1 86 ? -20.148 -4.309 13.726 1.00 98.75 86 ASP A O 1
ATOM 688 N N . TRP A 1 87 ? -19.628 -4.469 11.547 1.00 98.75 87 TRP A N 1
ATOM 689 C CA . TRP A 1 87 ? -19.116 -5.836 11.622 1.00 98.75 87 TRP A CA 1
ATOM 690 C C . TRP A 1 87 ? -17.915 -5.942 12.573 1.00 98.75 87 TRP A C 1
ATOM 692 O O . TRP A 1 87 ? -17.856 -6.866 13.390 1.00 98.75 87 TRP A O 1
ATOM 702 N N . ALA A 1 88 ? -16.986 -4.982 12.536 1.00 98.62 88 ALA A N 1
ATOM 703 C CA . ALA A 1 88 ? -15.835 -4.971 13.434 1.00 98.62 88 ALA A CA 1
ATOM 704 C C . ALA A 1 88 ? -16.262 -4.786 14.901 1.00 98.62 88 ALA A C 1
ATOM 706 O O . ALA A 1 88 ? -15.731 -5.468 15.781 1.00 98.62 88 ALA A O 1
ATOM 707 N N . LYS A 1 89 ? -17.259 -3.930 15.183 1.00 98.62 89 LYS A N 1
ATOM 708 C CA . LYS A 1 89 ? -17.847 -3.779 16.530 1.00 98.62 89 LYS A CA 1
ATOM 709 C C . LYS A 1 89 ? -18.416 -5.103 17.051 1.00 98.62 89 LYS A C 1
ATOM 711 O O . LYS A 1 89 ? -18.236 -5.423 18.227 1.00 98.62 89 LYS A O 1
ATOM 716 N N . GLN A 1 90 ? -19.046 -5.905 16.189 1.00 98.19 90 GLN A N 1
ATOM 717 C CA . GLN A 1 90 ? -19.615 -7.210 16.562 1.00 98.19 90 GLN A CA 1
ATOM 718 C C . GLN A 1 90 ? -18.558 -8.251 16.970 1.00 98.19 90 GLN A C 1
ATOM 720 O O . GLN A 1 90 ? -18.885 -9.199 17.686 1.00 98.19 90 GLN A O 1
ATOM 725 N N . GLN A 1 91 ? -17.284 -8.064 16.603 1.00 96.88 91 GLN A N 1
ATOM 726 C CA . GLN A 1 91 ? -16.184 -8.918 17.081 1.00 96.88 91 GLN A CA 1
ATOM 727 C C . GLN A 1 91 ? -15.881 -8.705 18.582 1.00 96.88 91 GLN A C 1
ATOM 729 O O . GLN A 1 91 ? -15.294 -9.574 19.248 1.00 96.88 91 GLN A O 1
ATOM 734 N N . GLY A 1 92 ? -16.336 -7.577 19.142 1.00 96.81 92 GLY A N 1
ATOM 735 C CA . GLY A 1 92 ? -16.099 -7.145 20.516 1.00 96.81 92 GLY A CA 1
ATOM 736 C C . GLY A 1 92 ? -14.690 -6.584 20.725 1.00 96.81 92 GLY A C 1
ATOM 737 O O . GLY A 1 92 ? -14.026 -6.152 19.785 1.00 96.81 92 GLY A O 1
ATOM 738 N N . LYS A 1 93 ? -14.220 -6.592 21.979 1.00 97.62 93 LYS A N 1
ATOM 739 C CA . LYS A 1 93 ? -12.844 -6.196 22.303 1.00 97.62 93 LYS A CA 1
ATOM 740 C C . LYS A 1 93 ? -11.842 -7.170 21.678 1.00 97.62 93 LYS A C 1
ATOM 742 O O . LYS A 1 93 ? -11.940 -8.381 21.896 1.00 97.62 93 LYS A O 1
ATOM 747 N N . LEU A 1 94 ? -10.885 -6.627 20.933 1.00 97.62 94 LEU A N 1
ATOM 748 C CA . LEU A 1 94 ? -9.809 -7.375 20.290 1.00 97.62 94 LEU A CA 1
ATOM 749 C C . LEU A 1 94 ? -8.573 -7.467 21.200 1.00 97.62 94 LEU A C 1
ATOM 751 O O . LEU A 1 94 ? -8.338 -6.607 22.049 1.00 97.62 94 LEU A O 1
ATOM 755 N N . ASP A 1 95 ? -7.764 -8.507 20.991 1.00 96.25 95 ASP A N 1
ATOM 756 C CA . ASP A 1 95 ? -6.468 -8.696 21.662 1.00 96.25 95 ASP A CA 1
ATOM 757 C C . ASP A 1 95 ? -5.313 -8.006 20.903 1.00 96.25 95 ASP A C 1
ATOM 759 O O . ASP A 1 95 ? -4.198 -7.891 21.410 1.00 96.25 95 ASP A O 1
ATOM 763 N N . GLN A 1 96 ? -5.577 -7.552 19.676 1.00 96.00 96 GLN A N 1
ATOM 764 C CA . GLN A 1 96 ? -4.701 -6.741 18.823 1.00 96.00 96 GLN A CA 1
ATOM 765 C C . GLN A 1 96 ? -5.483 -5.520 18.318 1.00 96.00 96 GLN A C 1
ATOM 767 O O . GLN A 1 96 ? -6.709 -5.504 18.442 1.00 96.00 96 GLN A O 1
ATOM 772 N N . PRO A 1 97 ? -4.823 -4.489 17.762 1.00 98.19 97 PRO A N 1
ATOM 773 C CA . PRO A 1 97 ? -5.541 -3.400 17.114 1.00 98.19 97 PRO A CA 1
ATOM 774 C C . PRO A 1 97 ? -6.460 -3.909 15.996 1.00 98.19 97 PRO A C 1
ATOM 776 O O . PRO A 1 97 ? -6.149 -4.906 15.344 1.00 98.19 97 PRO A O 1
ATOM 779 N N . LEU A 1 98 ? -7.557 -3.196 15.739 1.00 98.81 98 LEU A N 1
ATOM 780 C CA . LEU A 1 98 ? -8.203 -3.268 14.433 1.00 98.81 98 LEU A CA 1
ATOM 781 C C . LEU A 1 98 ? -7.224 -2.706 13.402 1.00 98.81 98 LEU A C 1
ATOM 783 O O . LEU A 1 98 ? -6.763 -1.574 13.553 1.00 98.81 98 LEU A O 1
ATOM 787 N N . TYR A 1 99 ? -6.926 -3.484 12.368 1.00 98.88 99 TYR A N 1
ATOM 788 C CA . TYR A 1 99 ? -6.117 -3.021 11.245 1.00 98.88 99 TYR A CA 1
ATOM 789 C C . TYR A 1 99 ? -7.038 -2.566 10.116 1.00 98.88 99 TYR A C 1
ATOM 791 O O . TYR A 1 99 ? -7.818 -3.371 9.615 1.00 98.88 99 TYR A O 1
ATOM 799 N N . LEU A 1 100 ? -6.966 -1.298 9.717 1.00 98.94 100 LEU A N 1
ATOM 800 C CA . LEU A 1 100 ? -7.730 -0.764 8.589 1.00 98.94 100 LEU A CA 1
ATOM 801 C C . LEU A 1 100 ? -6.762 -0.302 7.505 1.00 98.94 100 LEU A C 1
ATOM 803 O O . LEU A 1 100 ? -5.925 0.560 7.754 1.00 98.94 100 LEU A O 1
ATOM 807 N N . PHE A 1 101 ? -6.892 -0.855 6.305 1.00 98.94 101 PHE A N 1
ATOM 808 C CA . PHE A 1 101 ? -6.098 -0.466 5.145 1.00 98.94 101 PHE A CA 1
ATOM 809 C C . PHE A 1 101 ? -7.002 0.152 4.084 1.00 98.94 101 PHE A C 1
ATOM 811 O O . PHE A 1 101 ? -7.959 -0.482 3.643 1.00 98.94 101 PHE A O 1
ATOM 818 N N . TYR A 1 102 ? -6.684 1.370 3.659 1.00 98.81 102 TYR A N 1
ATOM 819 C CA . TYR A 1 102 ? -7.284 2.002 2.493 1.00 98.81 102 TYR A CA 1
ATOM 820 C C . TYR A 1 102 ? -6.239 2.144 1.392 1.00 98.81 102 TYR A C 1
ATOM 822 O O . TYR A 1 102 ? -5.153 2.669 1.639 1.00 98.81 102 TYR A O 1
ATOM 830 N N . ILE A 1 103 ? -6.586 1.704 0.184 1.00 98.25 103 ILE A N 1
ATOM 831 C CA . ILE A 1 103 ? -5.725 1.768 -0.993 1.00 98.25 103 ILE A CA 1
ATOM 832 C C . ILE A 1 103 ? -6.545 2.320 -2.142 1.00 98.25 103 ILE A C 1
ATOM 834 O O . ILE A 1 103 ? -7.561 1.732 -2.520 1.00 98.25 103 ILE A O 1
ATOM 838 N N . GLY A 1 104 ? -6.092 3.425 -2.722 1.00 95.69 104 GLY A N 1
ATOM 839 C CA . GLY A 1 104 ? -6.726 3.964 -3.910 1.00 95.69 104 GLY A CA 1
ATOM 840 C C . GLY A 1 104 ? -6.540 5.458 -4.067 1.00 95.69 104 GLY A C 1
ATOM 841 O O . GLY A 1 104 ? -5.512 6.042 -3.732 1.00 95.69 104 GLY A O 1
ATOM 842 N N . HIS A 1 105 ? -7.568 6.086 -4.618 1.00 95.00 105 HIS A N 1
ATOM 843 C CA . HIS A 1 105 ? -7.570 7.516 -4.880 1.00 95.00 105 HIS A CA 1
ATOM 844 C C . HIS A 1 105 ? -7.919 8.326 -3.631 1.00 95.00 105 HIS A C 1
ATOM 846 O O . HIS A 1 105 ? -8.647 7.860 -2.753 1.00 95.00 105 HIS A O 1
ATOM 852 N N . GLY A 1 106 ? -7.456 9.569 -3.579 1.00 94.81 106 GLY A N 1
ATOM 853 C CA . GLY A 1 106 ? -7.773 10.487 -2.493 1.00 94.81 106 GLY A CA 1
ATOM 854 C C . GLY A 1 106 ? -7.446 11.930 -2.842 1.00 94.81 106 GLY A C 1
ATOM 855 O O . GLY A 1 106 ? -6.777 12.224 -3.837 1.00 94.81 106 GLY A O 1
ATOM 856 N N . GLY A 1 107 ? -7.940 12.820 -1.995 1.00 94.56 107 GLY A N 1
ATOM 857 C CA . GLY A 1 107 ? -7.652 14.241 -1.991 1.00 94.56 107 GLY A CA 1
ATOM 858 C C . GLY A 1 107 ? -7.478 14.733 -0.560 1.00 94.56 107 GLY A C 1
ATOM 859 O O . GLY A 1 107 ? -7.515 13.954 0.391 1.00 94.56 107 GLY A O 1
ATOM 860 N N . GLU A 1 108 ? -7.293 16.039 -0.413 1.00 96.50 108 GLU A N 1
ATOM 861 C CA . GLU A 1 108 ? -7.240 16.676 0.902 1.00 96.50 108 GLU A CA 1
ATOM 862 C C . GLU A 1 108 ? -8.522 16.366 1.694 1.00 96.50 108 GLU A C 1
ATOM 864 O O . GLU A 1 108 ? -9.629 16.594 1.198 1.00 96.50 108 GLU A O 1
ATOM 869 N N . ASP A 1 109 ? -8.351 15.768 2.875 1.00 97.88 109 ASP A N 1
ATOM 870 C CA . ASP A 1 109 ? -9.392 15.332 3.812 1.00 97.88 109 ASP A CA 1
ATOM 871 C C . ASP A 1 109 ? -10.470 14.397 3.239 1.00 97.88 109 ASP A C 1
ATOM 873 O O . ASP A 1 109 ? -11.554 14.267 3.815 1.00 97.88 109 ASP A O 1
ATOM 877 N N . LYS A 1 110 ? -10.200 13.700 2.127 1.00 96.94 110 LYS A N 1
ATOM 878 C CA . LYS A 1 110 ? -11.163 12.762 1.531 1.00 96.94 110 LYS A CA 1
ATOM 879 C C . LYS A 1 110 ? -10.546 11.579 0.795 1.00 96.94 110 LYS A C 1
ATOM 881 O O . LYS A 1 110 ? -9.561 11.703 0.072 1.00 96.94 110 LYS A O 1
ATOM 886 N N . LEU A 1 111 ? -11.191 10.427 0.933 1.00 97.38 111 LEU A N 1
ATOM 887 C CA . LEU A 1 111 ? -10.868 9.188 0.231 1.00 97.38 111 LEU A CA 1
ATOM 888 C C . LEU A 1 111 ? -11.941 8.917 -0.820 1.00 97.38 111 LEU A C 1
ATOM 890 O O . LEU A 1 111 ? -13.126 8.892 -0.501 1.00 97.38 111 LEU A O 1
ATOM 894 N N . HIS A 1 112 ? -11.551 8.708 -2.073 1.00 95.56 112 HIS A N 1
ATOM 895 C CA . HIS A 1 112 ? -12.507 8.467 -3.155 1.00 95.56 112 HIS A CA 1
ATOM 896 C C . HIS A 1 112 ? -12.939 6.996 -3.148 1.00 95.56 112 HIS A C 1
ATOM 898 O O . HIS A 1 112 ? -12.261 6.149 -3.723 1.00 95.56 112 HIS A O 1
ATOM 904 N N . LEU A 1 113 ? -14.080 6.677 -2.531 1.00 96.19 113 LEU A N 1
ATOM 905 C CA . LEU A 1 113 ? -14.640 5.319 -2.537 1.00 96.19 113 LEU A CA 1
ATOM 906 C C . LEU A 1 113 ? -15.092 4.907 -3.941 1.00 96.19 113 LEU A C 1
ATOM 908 O O . LEU A 1 113 ? -14.883 3.770 -4.358 1.00 96.19 113 LEU A O 1
ATOM 912 N N . ALA A 1 114 ? -15.696 5.845 -4.669 1.00 93.25 114 ALA A N 1
ATOM 913 C CA . ALA A 1 114 ? -16.157 5.678 -6.039 1.00 93.25 114 ALA A CA 1
ATOM 914 C C . ALA A 1 114 ? -16.217 7.034 -6.757 1.00 93.25 114 ALA A C 1
ATOM 916 O O . ALA A 1 114 ? -15.896 8.082 -6.198 1.00 93.25 114 ALA A O 1
ATOM 917 N N . LYS A 1 115 ? -16.664 7.042 -8.019 1.00 88.69 115 LYS A N 1
ATOM 918 C CA . LYS A 1 115 ? -16.874 8.298 -8.747 1.00 88.69 115 LYS A CA 1
ATOM 919 C C . LYS A 1 115 ? -17.938 9.145 -8.036 1.00 88.69 115 LYS A C 1
ATOM 921 O O . LYS A 1 115 ? -19.094 8.735 -7.989 1.00 88.69 115 LYS A O 1
ATOM 926 N N . PHE A 1 116 ? -17.548 10.331 -7.565 1.00 88.94 116 PHE A N 1
ATOM 927 C CA . PHE A 1 116 ? -18.404 11.257 -6.805 1.00 88.94 116 PHE A CA 1
ATOM 928 C C . PHE A 1 116 ? -18.892 10.720 -5.451 1.00 88.94 116 PHE A C 1
ATOM 930 O O . PHE A 1 116 ? -19.886 11.216 -4.926 1.00 88.94 116 PHE A O 1
ATOM 937 N N . VAL A 1 117 ? -18.215 9.713 -4.897 1.00 95.56 117 VAL A N 1
ATOM 938 C CA . VAL A 1 117 ? -18.487 9.207 -3.551 1.00 95.56 117 VAL A CA 1
ATOM 939 C C . VAL A 1 117 ? -17.193 9.280 -2.765 1.00 95.56 117 VAL A C 1
ATOM 941 O O . VAL A 1 117 ? -16.262 8.512 -3.015 1.00 95.56 117 VAL A O 1
ATOM 944 N N . ASP A 1 118 ? -17.170 10.206 -1.820 1.00 96.50 118 ASP A N 1
ATOM 945 C CA . ASP A 1 118 ? -16.016 10.504 -0.990 1.00 96.50 118 ASP A CA 1
ATOM 946 C C . ASP A 1 118 ? -16.312 10.080 0.453 1.00 96.50 118 ASP A C 1
ATOM 948 O O . ASP A 1 118 ? -17.421 10.278 0.941 1.00 96.50 118 ASP A O 1
ATOM 952 N N . LEU A 1 119 ? -15.323 9.496 1.125 1.00 98.19 119 LEU A N 1
ATOM 953 C CA . LEU A 1 119 ? -15.298 9.324 2.572 1.00 98.19 119 LEU A CA 1
ATOM 954 C C . LEU A 1 119 ? -14.425 10.432 3.157 1.00 98.19 119 LEU A C 1
ATOM 956 O O . LEU A 1 119 ? -13.206 10.430 2.970 1.00 98.19 119 LEU A O 1
ATOM 960 N N . GLU A 1 120 ? -15.049 11.378 3.848 1.00 98.38 120 GLU A N 1
ATOM 961 C CA . GLU A 1 120 ? -14.346 12.506 4.456 1.00 98.38 120 GLU A CA 1
ATOM 962 C C . GLU A 1 120 ? -13.585 12.085 5.722 1.00 98.38 120 GLU A C 1
ATOM 964 O O . GLU A 1 120 ? -14.011 11.195 6.466 1.00 98.38 120 GLU A O 1
ATOM 969 N N . ALA A 1 121 ? -12.478 12.769 6.019 1.00 98.56 121 ALA A N 1
ATOM 970 C CA . ALA A 1 121 ? -11.667 12.518 7.209 1.00 98.56 121 ALA A CA 1
ATOM 971 C C . ALA A 1 121 ? -12.484 12.640 8.505 1.00 98.56 121 ALA A C 1
ATOM 973 O O . ALA A 1 121 ? -12.336 11.818 9.410 1.00 98.56 121 ALA A O 1
ATOM 974 N N . ALA A 1 122 ? -13.391 13.619 8.581 1.00 98.50 122 ALA A N 1
ATOM 975 C CA . ALA A 1 122 ? -14.263 13.821 9.738 1.00 98.50 122 ALA A CA 1
ATOM 976 C C . ALA A 1 122 ? -15.283 12.682 9.917 1.00 98.50 122 ALA A C 1
ATOM 978 O O . ALA A 1 122 ? -15.586 12.284 11.043 1.00 98.50 122 ALA A O 1
ATOM 979 N N . GLU A 1 123 ? -15.790 12.125 8.818 1.00 98.69 123 GLU A N 1
ATOM 980 C CA . GLU A 1 123 ? -16.717 10.998 8.861 1.00 98.69 123 GLU A CA 1
ATOM 981 C C . GLU A 1 123 ? -16.000 9.711 9.275 1.00 98.69 123 GLU A C 1
ATOM 983 O O . GLU A 1 123 ? -16.463 9.005 10.172 1.00 98.69 123 GLU A O 1
ATOM 988 N N . LEU A 1 124 ? -14.822 9.449 8.703 1.00 98.75 124 LEU A N 1
ATOM 989 C CA . LEU A 1 124 ? -13.973 8.336 9.120 1.00 98.75 124 LEU A CA 1
ATOM 990 C C . LEU A 1 124 ? -13.568 8.456 10.597 1.00 98.75 124 LEU A C 1
ATOM 992 O O . LEU A 1 124 ? -13.626 7.464 11.325 1.00 98.75 124 LEU A O 1
ATOM 996 N N . LYS A 1 125 ? -13.232 9.666 11.068 1.00 98.75 125 LYS A N 1
ATOM 997 C CA . LYS A 1 125 ? -12.978 9.939 12.488 1.00 98.75 125 LYS A CA 1
ATOM 998 C C . LYS A 1 125 ? -14.163 9.504 13.344 1.00 98.75 125 LYS A C 1
ATOM 1000 O O . LYS A 1 125 ? -13.971 8.742 14.288 1.00 98.75 125 LYS A O 1
ATOM 1005 N N . ALA A 1 126 ? -15.371 9.963 13.016 1.00 98.75 126 ALA A N 1
ATOM 1006 C CA . ALA A 1 126 ? -16.569 9.650 13.789 1.00 98.75 126 ALA A CA 1
ATOM 1007 C C . ALA A 1 126 ? -16.820 8.135 13.868 1.00 98.75 126 ALA A C 1
ATOM 1009 O O . ALA A 1 126 ? -17.111 7.614 14.945 1.00 98.75 126 ALA A O 1
ATOM 1010 N N . LEU A 1 127 ? -16.640 7.417 12.755 1.00 98.81 127 LEU A N 1
ATOM 1011 C CA . LEU A 1 127 ? -16.810 5.963 12.709 1.00 98.81 127 LEU A CA 1
ATOM 1012 C C . LEU A 1 127 ? -15.772 5.214 13.558 1.00 98.81 127 LEU A C 1
ATOM 1014 O O . LEU A 1 127 ? -16.111 4.259 14.261 1.00 98.81 127 LEU A O 1
ATOM 1018 N N . LEU A 1 128 ? -14.507 5.642 13.521 1.00 98.81 128 LEU A N 1
ATOM 1019 C CA . LEU A 1 128 ? -13.444 5.038 14.326 1.00 98.81 128 LEU A CA 1
ATOM 1020 C C . LEU A 1 128 ? -13.578 5.381 15.817 1.00 98.81 128 LEU A C 1
ATOM 1022 O O . LEU A 1 128 ? -13.319 4.523 16.663 1.00 98.81 128 LEU A O 1
ATOM 1026 N N . ASP A 1 129 ? -14.000 6.605 16.150 1.00 98.81 129 ASP A N 1
ATOM 1027 C CA . ASP A 1 129 ? -14.271 7.030 17.528 1.00 98.81 129 ASP A CA 1
ATOM 1028 C C . ASP A 1 129 ? -15.404 6.179 18.124 1.00 98.81 129 ASP A C 1
ATOM 1030 O O . ASP A 1 129 ? -15.275 5.662 19.236 1.00 98.81 129 ASP A O 1
ATOM 1034 N N . GLU A 1 130 ? -16.475 5.942 17.360 1.00 98.81 130 GLU A N 1
ATOM 1035 C CA . GLU A 1 130 ? -17.573 5.062 17.766 1.00 98.81 130 GLU A CA 1
ATOM 1036 C C . GLU A 1 130 ? -17.101 3.612 17.969 1.00 98.81 130 GLU A C 1
ATOM 1038 O O . GLU A 1 130 ? -17.403 2.993 18.994 1.00 98.81 130 GLU A O 1
ATOM 1043 N N . TYR A 1 131 ? -16.320 3.068 17.030 1.00 98.88 131 TYR A N 1
ATOM 1044 C CA . TYR A 1 131 ? -15.743 1.727 17.158 1.00 98.88 131 TYR A CA 1
ATOM 1045 C C . TYR A 1 131 ? -14.909 1.582 18.444 1.00 98.88 131 TYR A C 1
ATOM 1047 O O . TYR A 1 131 ? -15.069 0.605 19.189 1.00 98.88 131 TYR A O 1
ATOM 1055 N N . GLN A 1 132 ? -14.039 2.554 18.733 1.00 98.62 132 GLN A N 1
ATOM 1056 C CA . GLN A 1 132 ? -13.199 2.542 19.932 1.00 98.62 132 GLN A CA 1
ATOM 1057 C C . GLN A 1 132 ? -14.025 2.716 21.211 1.00 98.62 132 GLN A C 1
ATOM 1059 O O . GLN A 1 132 ? -13.757 2.021 22.191 1.00 98.62 132 GLN A O 1
ATOM 1064 N N . ALA A 1 133 ? -15.058 3.562 21.202 1.00 98.56 133 ALA A N 1
ATOM 1065 C CA . ALA A 1 133 ? -15.958 3.743 22.340 1.00 98.56 133 ALA A CA 1
ATOM 1066 C C . ALA A 1 133 ? -16.737 2.461 22.682 1.00 98.56 133 ALA A C 1
ATOM 1068 O O . ALA A 1 133 ? -16.906 2.132 23.855 1.00 98.56 133 ALA A O 1
ATOM 1069 N N . VAL A 1 134 ? -17.181 1.712 21.667 1.00 98.56 134 VAL A N 1
ATOM 1070 C CA . VAL A 1 134 ? -17.945 0.467 21.853 1.00 98.56 134 VAL A CA 1
ATOM 1071 C C . VAL A 1 134 ? -17.057 -0.697 22.291 1.00 98.56 134 VAL A C 1
ATOM 1073 O O . VAL A 1 134 ? -17.455 -1.500 23.135 1.00 98.56 134 VAL A O 1
ATOM 1076 N N . THR A 1 135 ? -15.863 -0.830 21.711 1.00 98.44 135 THR A N 1
ATOM 1077 C CA . THR A 1 135 ? -15.035 -2.036 21.892 1.00 98.44 135 THR A CA 1
ATOM 1078 C C . THR A 1 135 ? -13.899 -1.863 22.898 1.00 98.44 135 THR A C 1
ATOM 1080 O O . THR A 1 135 ? -13.406 -2.853 23.444 1.00 98.44 135 THR A O 1
ATOM 1083 N N . GLY A 1 136 ? -13.446 -0.628 23.131 1.00 98.12 136 GLY A N 1
ATOM 1084 C CA . GLY A 1 136 ? -12.208 -0.336 23.854 1.00 98.12 136 GLY A CA 1
ATOM 1085 C C . GLY A 1 136 ? -10.950 -0.890 23.172 1.00 98.12 136 GLY A C 1
ATOM 1086 O O . GLY A 1 136 ? -9.919 -1.039 23.832 1.00 98.12 136 GLY A O 1
ATOM 1087 N N . SER A 1 137 ? -11.035 -1.270 21.892 1.00 98.25 137 SER A N 1
ATOM 1088 C CA . SER A 1 137 ? -9.906 -1.779 21.110 1.00 98.25 137 SER A CA 1
ATOM 108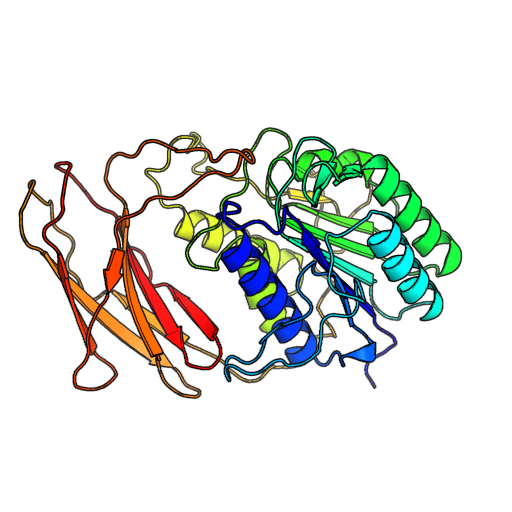9 C C . SER A 1 137 ? -9.040 -0.632 20.595 1.00 98.25 137 SER A C 1
ATOM 1091 O O . SER A 1 137 ? -9.516 0.482 20.390 1.00 98.25 137 SER A O 1
ATOM 1093 N N . LYS A 1 138 ? -7.760 -0.918 20.353 1.00 98.62 138 LYS A N 1
ATOM 1094 C CA . LYS A 1 138 ? -6.861 0.001 19.643 1.00 98.62 138 LYS A CA 1
ATOM 1095 C C . LYS A 1 138 ? -7.114 -0.058 18.133 1.00 98.62 138 LYS A C 1
ATOM 1097 O O . LYS A 1 138 ? -7.672 -1.044 17.651 1.00 98.62 138 LYS A O 1
ATOM 1102 N N . VAL A 1 139 ? -6.652 0.941 17.387 1.00 98.88 139 VAL A N 1
ATOM 1103 C CA . VAL A 1 139 ? -6.757 0.985 15.917 1.00 98.88 139 VAL A CA 1
ATOM 1104 C C . VAL A 1 139 ? -5.398 1.306 15.298 1.00 98.88 139 VAL A C 1
ATOM 1106 O O . VAL A 1 139 ? -4.682 2.170 15.791 1.00 98.88 139 VAL A O 1
ATOM 1109 N N . VAL A 1 140 ? -5.050 0.626 14.209 1.00 98.88 140 VAL A N 1
ATOM 1110 C CA . VAL A 1 140 ? -3.974 1.032 13.299 1.00 98.88 140 VAL A CA 1
ATOM 1111 C C . VAL A 1 140 ? -4.601 1.226 11.927 1.00 98.88 140 VAL A C 1
ATOM 1113 O O . VAL A 1 140 ? -5.118 0.269 11.349 1.00 98.88 140 VAL A O 1
ATOM 1116 N N . ILE A 1 141 ? -4.570 2.455 11.421 1.00 98.75 141 ILE A N 1
ATOM 1117 C CA . ILE A 1 141 ? -5.062 2.792 10.089 1.00 98.75 141 ILE A CA 1
ATOM 1118 C C . ILE A 1 141 ? -3.898 3.125 9.159 1.00 98.75 141 ILE A C 1
ATOM 1120 O O . ILE A 1 141 ? -2.991 3.867 9.521 1.00 98.75 141 ILE A O 1
ATOM 1124 N N . VAL A 1 142 ? -3.940 2.562 7.957 1.00 98.94 142 VAL A N 1
ATOM 1125 C CA . VAL A 1 142 ? -2.982 2.784 6.877 1.00 98.94 142 VAL A CA 1
ATOM 1126 C C . VAL A 1 142 ? -3.739 3.355 5.683 1.00 98.94 142 VAL A C 1
ATOM 1128 O O . VAL A 1 142 ? -4.651 2.708 5.168 1.00 98.94 142 VAL A O 1
ATOM 1131 N N . VAL A 1 143 ? -3.365 4.555 5.243 1.00 98.75 143 VAL A N 1
ATOM 1132 C CA . VAL A 1 143 ? -3.994 5.260 4.118 1.00 98.75 143 VAL A CA 1
ATOM 1133 C C . VAL A 1 143 ? -2.979 5.445 2.992 1.00 98.75 143 VAL A C 1
ATOM 1135 O O . VAL A 1 143 ? -2.058 6.258 3.097 1.00 98.75 143 VAL A O 1
ATOM 1138 N N . ASP A 1 144 ? -3.162 4.701 1.903 1.00 98.31 144 ASP A N 1
ATOM 1139 C CA . ASP A 1 144 ? -2.357 4.809 0.686 1.00 98.31 144 ASP A CA 1
ATOM 1140 C C . ASP A 1 144 ? -3.152 5.504 -0.424 1.00 98.31 144 ASP A C 1
ATOM 1142 O O . ASP A 1 144 ? -3.923 4.878 -1.157 1.00 98.31 144 ASP A O 1
ATOM 1146 N N . ALA A 1 145 ? -3.025 6.832 -0.462 1.00 97.06 145 ALA A N 1
ATOM 1147 C CA . ALA A 1 145 ? -3.749 7.728 -1.355 1.00 97.06 145 ALA A CA 1
ATOM 1148 C C . ALA A 1 145 ? -3.064 9.100 -1.437 1.00 97.06 145 ALA A C 1
ATOM 1150 O O . ALA A 1 145 ? -2.407 9.531 -0.486 1.00 97.06 145 ALA A O 1
ATOM 1151 N N . CYS A 1 146 ? -3.272 9.818 -2.546 1.00 95.62 146 CYS A N 1
ATOM 1152 C CA . CYS A 1 146 ? -2.797 11.198 -2.681 1.00 95.62 146 CYS A CA 1
ATOM 1153 C C . CYS A 1 146 ? -3.333 12.071 -1.538 1.00 95.62 146 CYS A C 1
ATOM 1155 O O . CYS A 1 146 ? -4.495 11.932 -1.160 1.00 95.62 146 CYS A O 1
ATOM 1157 N N . HIS A 1 147 ? -2.505 12.992 -1.036 1.00 96.50 147 HIS A N 1
ATOM 1158 C CA . HIS A 1 147 ? -2.839 13.908 0.060 1.00 96.50 147 HIS A CA 1
ATOM 1159 C C . HIS A 1 147 ? -3.174 13.217 1.394 1.00 96.50 147 HIS A C 1
ATOM 1161 O O . HIS A 1 147 ? -3.719 13.854 2.296 1.00 96.50 147 HIS A O 1
ATOM 1167 N N . SER A 1 148 ? -2.839 11.930 1.554 1.00 97.94 148 SER A N 1
ATOM 1168 C CA . SER A 1 148 ? -3.222 11.124 2.725 1.00 97.94 148 SER A CA 1
ATOM 1169 C C . SER A 1 148 ? -2.788 11.728 4.066 1.00 97.94 148 SER A C 1
ATOM 1171 O O . SER A 1 148 ? -3.522 11.607 5.041 1.00 97.94 148 SER A O 1
ATOM 1173 N N . GLY A 1 149 ? -1.670 12.458 4.119 1.00 97.56 149 GLY A N 1
ATOM 1174 C CA . GLY A 1 149 ? -1.211 13.162 5.321 1.00 97.56 149 GLY A CA 1
ATOM 1175 C C . GLY A 1 149 ? -2.178 14.219 5.871 1.00 97.56 149 GLY A C 1
ATOM 1176 O O . GLY A 1 149 ? -2.088 14.547 7.051 1.00 97.56 149 GLY A O 1
ATOM 1177 N N . SER A 1 150 ? -3.134 14.711 5.070 1.00 97.88 150 SER A N 1
ATOM 1178 C CA . SER A 1 150 ? -4.194 15.628 5.537 1.00 97.88 150 SER A CA 1
ATOM 1179 C C . SER A 1 150 ? -5.087 15.000 6.613 1.00 97.88 150 SER A C 1
ATOM 1181 O O . SER A 1 150 ? -5.549 15.685 7.517 1.00 97.88 150 SER A O 1
ATOM 1183 N N . PHE A 1 151 ? -5.215 13.670 6.614 1.00 98.06 151 PHE A N 1
ATOM 1184 C CA . PHE A 1 151 ? -6.008 12.940 7.598 1.00 98.06 151 PHE A CA 1
ATOM 1185 C C . PHE A 1 151 ? -5.389 12.944 8.998 1.00 98.06 151 PHE A C 1
ATOM 1187 O O . PHE A 1 151 ? -6.108 12.668 9.957 1.00 98.06 151 PHE A O 1
ATOM 1194 N N . MET A 1 152 ? -4.086 13.225 9.138 1.00 95.19 152 MET A N 1
ATOM 1195 C CA . MET A 1 152 ? -3.362 13.051 10.404 1.00 95.19 152 MET A CA 1
ATOM 1196 C C . MET A 1 152 ? -3.996 13.840 11.560 1.00 95.19 152 MET A C 1
ATOM 1198 O O . MET A 1 152 ? -4.365 13.217 12.558 1.00 95.19 152 MET A O 1
ATOM 1202 N N . PRO A 1 153 ? -4.232 15.165 11.439 1.00 96.56 153 PRO A N 1
ATOM 1203 C CA . PRO A 1 153 ? -4.781 15.940 12.549 1.00 96.56 153 PRO A CA 1
ATOM 1204 C C . PRO A 1 153 ? -6.236 15.568 12.849 1.00 96.56 153 PRO A C 1
ATOM 1206 O O . PRO A 1 153 ? -6.647 15.536 14.006 1.00 96.56 153 PRO A O 1
ATOM 1209 N N . THR A 1 154 ? -7.027 15.264 11.815 1.00 98.31 154 THR A N 1
ATOM 1210 C CA . THR A 1 154 ? -8.446 14.924 11.975 1.00 98.31 154 THR A CA 1
ATOM 1211 C C . THR A 1 154 ? -8.622 13.541 12.604 1.00 98.31 154 THR A C 1
ATOM 1213 O O . THR A 1 154 ? -9.487 13.353 13.460 1.00 98.31 154 THR A O 1
ATOM 1216 N N . LEU A 1 155 ? -7.811 12.556 12.215 1.00 98.25 155 LEU A N 1
ATOM 1217 C CA . LEU A 1 155 ? -7.920 11.197 12.742 1.00 98.25 155 LEU A CA 1
ATOM 1218 C C . LEU A 1 155 ? -7.284 11.021 14.123 1.00 98.25 155 LEU A C 1
ATOM 1220 O O . LEU A 1 155 ? -7.574 10.000 14.746 1.00 98.25 155 LEU A O 1
ATOM 1224 N N . ALA A 1 156 ? -6.502 11.982 14.617 1.00 97.44 156 ALA A N 1
ATOM 1225 C CA . ALA A 1 156 ? -5.874 11.958 15.936 1.00 97.44 156 ALA A CA 1
ATOM 1226 C C . ALA A 1 156 ? -6.847 11.530 17.055 1.00 97.44 156 ALA A C 1
ATOM 1228 O O . ALA A 1 156 ? -7.965 12.051 17.192 1.00 97.44 156 ALA A O 1
ATOM 1229 N N . ALA A 1 157 ? -6.434 10.524 17.828 1.00 97.81 157 ALA A N 1
ATOM 1230 C CA . ALA A 1 157 ? -7.165 9.996 18.975 1.00 97.81 157 ALA A CA 1
ATOM 1231 C C . ALA A 1 157 ? -6.257 9.093 19.823 1.00 97.81 157 ALA A C 1
ATOM 1233 O O . ALA A 1 157 ? -5.369 8.419 19.301 1.00 97.81 157 ALA A O 1
ATOM 1234 N N . GLU A 1 158 ? -6.541 8.985 21.123 1.00 96.69 158 GLU A N 1
ATOM 1235 C CA . GLU A 1 158 ? -5.859 8.007 21.972 1.00 96.69 158 GLU A CA 1
ATOM 1236 C C . GLU A 1 158 ? -6.035 6.575 21.440 1.00 96.69 158 GLU A C 1
ATOM 1238 O O . GLU A 1 158 ? -7.108 6.178 20.971 1.00 96.69 158 GLU A O 1
ATOM 1243 N N . ASN A 1 159 ? -4.990 5.755 21.590 1.00 97.19 159 ASN A N 1
ATOM 1244 C CA . ASN A 1 159 ? -4.978 4.348 21.171 1.00 97.19 159 ASN A CA 1
ATOM 1245 C C . ASN A 1 159 ? -5.243 4.123 19.668 1.00 97.19 159 ASN A C 1
ATOM 1247 O O . ASN A 1 159 ? -5.650 3.022 19.273 1.00 97.19 159 ASN A O 1
ATOM 1251 N N . ARG A 1 160 ? -4.987 5.134 18.834 1.00 98.50 160 ARG A N 1
ATOM 1252 C CA . ARG A 1 160 ? -5.068 5.061 17.378 1.00 98.50 160 ARG A CA 1
ATOM 1253 C C . ARG A 1 160 ? -3.741 5.484 16.767 1.00 98.50 160 ARG A C 1
ATOM 1255 O O . ARG A 1 160 ? -3.217 6.528 17.118 1.00 98.50 160 ARG A O 1
ATOM 1262 N N . ALA A 1 161 ? -3.218 4.656 15.870 1.00 98.62 161 ALA A N 1
ATOM 1263 C CA . ALA A 1 161 ? -2.068 5.004 15.056 1.00 98.62 161 ALA A CA 1
ATOM 1264 C C . ALA A 1 161 ? -2.538 5.225 13.627 1.00 98.62 161 ALA A C 1
ATOM 1266 O O . ALA A 1 161 ? -3.313 4.420 13.101 1.00 98.62 161 ALA A O 1
ATOM 1267 N N . VAL A 1 162 ? -2.060 6.296 13.011 1.00 98.62 162 VAL A N 1
ATOM 1268 C CA . VAL A 1 162 ? -2.391 6.697 11.649 1.00 98.62 162 VAL A CA 1
ATOM 1269 C C . VAL A 1 162 ? -1.105 6.683 10.845 1.00 98.62 162 VAL A C 1
ATOM 1271 O O . VAL A 1 162 ? -0.141 7.344 11.206 1.00 98.62 162 VAL A O 1
ATOM 1274 N N . LEU A 1 163 ? -1.066 5.902 9.771 1.00 98.75 163 LEU A N 1
ATOM 1275 C CA . LEU A 1 163 ? 0.043 5.859 8.830 1.00 98.75 163 LEU A CA 1
ATOM 1276 C C . LEU A 1 163 ? -0.476 6.282 7.459 1.00 98.75 163 LEU A C 1
ATOM 1278 O O . LEU A 1 163 ? -1.522 5.817 7.007 1.00 98.75 163 LEU A O 1
ATOM 1282 N N . THR A 1 164 ? 0.264 7.148 6.784 1.00 98.50 164 THR A N 1
ATOM 1283 C CA . THR A 1 164 ? -0.132 7.747 5.508 1.00 98.50 164 THR A CA 1
ATOM 1284 C C . THR A 1 164 ? 1.001 7.617 4.508 1.00 98.50 164 THR A C 1
ATOM 1286 O O . THR A 1 164 ? 2.174 7.686 4.873 1.00 98.50 164 THR A O 1
ATOM 1289 N N . SER A 1 165 ? 0.653 7.414 3.244 1.00 97.81 165 SER A N 1
ATOM 1290 C CA . SER A 1 165 ? 1.624 7.263 2.159 1.00 97.81 165 SER A CA 1
ATOM 1291 C C . SER A 1 165 ? 2.290 8.573 1.724 1.00 97.81 165 SER A C 1
ATOM 1293 O O . SER A 1 165 ? 3.353 8.523 1.118 1.00 97.81 165 SER A O 1
ATOM 1295 N N . SER A 1 166 ? 1.708 9.738 2.010 1.00 96.38 166 SER A N 1
ATOM 1296 C CA . SER A 1 166 ? 2.206 11.041 1.550 1.00 96.38 166 SER A CA 1
ATOM 1297 C C . SER A 1 166 ? 1.939 12.132 2.584 1.00 96.38 166 SER A C 1
ATOM 1299 O O . SER A 1 166 ? 1.058 11.976 3.430 1.00 96.38 166 SER A O 1
ATOM 1301 N N . LYS A 1 167 ? 2.592 13.292 2.460 1.00 95.50 167 LYS A N 1
ATOM 1302 C CA . LYS A 1 167 ? 2.124 14.507 3.146 1.00 95.50 167 LYS A CA 1
ATOM 1303 C C . LYS A 1 167 ? 0.788 14.999 2.585 1.00 95.50 167 LYS A C 1
ATOM 1305 O O . LYS A 1 167 ? 0.313 14.520 1.551 1.00 95.50 167 LYS A O 1
ATOM 1310 N N . ALA A 1 168 ? 0.198 15.979 3.269 1.00 95.56 168 ALA A N 1
ATOM 1311 C CA . ALA A 1 168 ? -1.054 16.622 2.877 1.00 95.56 168 ALA A CA 1
ATOM 1312 C C . ALA A 1 168 ? -0.957 17.308 1.503 1.00 95.56 168 ALA A C 1
ATOM 1314 O O . ALA A 1 168 ? -1.899 17.269 0.722 1.00 95.56 168 ALA A O 1
ATOM 1315 N N . GLU A 1 169 ? 0.194 17.885 1.170 1.00 92.81 169 GLU A N 1
ATOM 1316 C CA . GLU A 1 169 ? 0.455 18.599 -0.082 1.00 92.81 169 GLU A CA 1
ATOM 1317 C C . GLU A 1 169 ? 1.014 17.709 -1.208 1.00 92.81 169 GLU A C 1
ATOM 1319 O O . GLU A 1 169 ? 1.145 18.152 -2.350 1.00 92.81 169 GLU A O 1
ATOM 1324 N N . GLU A 1 170 ? 1.340 16.451 -0.906 1.00 93.12 170 GLU A N 1
ATOM 1325 C CA . GLU A 1 170 ? 2.020 15.535 -1.820 1.00 93.12 170 GLU A CA 1
ATOM 1326 C C . GLU A 1 170 ? 1.054 14.547 -2.491 1.00 93.12 170 GLU A C 1
ATOM 1328 O O . GLU A 1 170 ? -0.003 14.181 -1.967 1.00 93.12 170 GLU A O 1
ATOM 1333 N N . LYS A 1 171 ? 1.451 14.072 -3.674 1.00 92.94 171 LYS A N 1
ATOM 1334 C CA . LYS A 1 171 ? 0.794 12.956 -4.359 1.00 92.94 171 LYS A CA 1
ATOM 1335 C C . LYS A 1 171 ? 1.345 11.620 -3.859 1.00 92.94 171 LYS A C 1
ATOM 1337 O O . LYS A 1 171 ? 2.472 11.552 -3.374 1.00 92.94 171 LYS A O 1
ATOM 1342 N N . SER A 1 172 ? 0.563 10.564 -4.062 1.00 94.25 172 SER A N 1
ATOM 1343 C CA . SER A 1 172 ? 1.016 9.182 -3.896 1.00 94.25 172 SER A CA 1
ATOM 1344 C C . SER A 1 172 ? 1.180 8.517 -5.249 1.00 94.25 172 SER A C 1
ATOM 1346 O O . SER A 1 172 ? 0.383 8.735 -6.165 1.00 94.25 172 SER A O 1
ATOM 1348 N N . PHE A 1 173 ? 2.231 7.718 -5.367 1.00 94.81 173 PHE A N 1
ATOM 1349 C CA . PHE A 1 173 ? 2.657 7.111 -6.614 1.00 94.81 173 PHE A CA 1
ATOM 1350 C C . PHE A 1 173 ? 2.555 5.593 -6.544 1.00 94.81 173 PHE A C 1
ATOM 1352 O O . PHE A 1 173 ? 2.961 4.960 -5.569 1.00 94.81 173 PHE A O 1
ATOM 1359 N N . PHE A 1 174 ? 2.068 5.025 -7.639 1.00 94.56 174 PHE A N 1
ATOM 1360 C CA . PHE A 1 174 ? 1.834 3.602 -7.813 1.00 94.56 174 PHE A CA 1
ATOM 1361 C C . PHE A 1 174 ? 2.367 3.185 -9.178 1.00 94.56 174 PHE A C 1
ATOM 1363 O O . PHE A 1 174 ? 2.225 3.926 -10.154 1.00 94.56 174 PHE A O 1
ATOM 1370 N N . PHE A 1 175 ? 2.998 2.017 -9.256 1.00 92.56 175 PHE A N 1
ATOM 1371 C CA . PHE A 1 175 ? 3.602 1.546 -10.499 1.00 92.56 175 PHE A CA 1
ATOM 1372 C C . PHE A 1 175 ? 3.803 0.036 -10.483 1.00 92.56 175 PHE A C 1
ATOM 1374 O O . PHE A 1 175 ? 4.205 -0.508 -9.467 1.00 92.56 175 PHE A O 1
ATOM 1381 N N . GLU A 1 176 ? 3.548 -0.649 -11.600 1.00 88.69 176 GLU A N 1
ATOM 1382 C CA . GLU A 1 176 ? 3.785 -2.100 -11.740 1.00 88.69 176 GLU A CA 1
ATOM 1383 C C . GLU A 1 176 ? 3.203 -2.939 -10.595 1.00 88.69 176 GLU A C 1
ATOM 1385 O O . GLU A 1 176 ? 3.886 -3.793 -10.033 1.00 88.69 176 GLU A O 1
ATOM 1390 N N . LYS A 1 177 ? 1.936 -2.690 -10.226 1.00 92.62 177 LYS A N 1
ATOM 1391 C CA . LYS A 1 177 ? 1.266 -3.361 -9.099 1.00 92.62 177 LYS A CA 1
ATOM 1392 C C . LYS A 1 177 ? 1.910 -3.096 -7.721 1.00 92.62 177 LYS A C 1
ATOM 1394 O O . LYS A 1 177 ? 1.542 -3.755 -6.749 1.00 92.62 177 LYS A O 1
ATOM 1399 N N . GLN A 1 178 ? 2.844 -2.149 -7.635 1.00 94.31 178 GLN A N 1
ATOM 1400 C CA . GLN A 1 178 ? 3.566 -1.736 -6.435 1.00 94.31 178 GLN A CA 1
ATOM 1401 C C . GLN A 1 178 ? 3.141 -0.341 -5.968 1.00 94.31 178 GLN A C 1
ATOM 1403 O O . GLN A 1 178 ? 2.574 0.463 -6.713 1.00 94.31 178 GLN A O 1
ATOM 1408 N N . GLY A 1 179 ? 3.427 -0.080 -4.699 1.00 95.88 179 GLY A N 1
ATOM 1409 C CA . GLY A 1 179 ? 3.144 1.157 -3.989 1.00 95.88 179 GLY A CA 1
ATOM 1410 C C . GLY A 1 179 ? 3.538 1.007 -2.524 1.00 95.88 179 GLY A C 1
ATOM 1411 O O . GLY A 1 179 ? 3.814 -0.103 -2.052 1.00 95.88 179 GLY A O 1
ATOM 1412 N N . TRP A 1 180 ? 3.545 2.117 -1.795 1.00 98.12 180 TRP A N 1
ATOM 1413 C CA . TRP A 1 180 ? 4.066 2.172 -0.432 1.00 98.12 180 TRP A CA 1
ATOM 1414 C C . TRP A 1 180 ? 3.413 1.139 0.507 1.00 98.12 180 TRP A C 1
ATOM 1416 O O . TRP A 1 180 ? 4.115 0.423 1.224 1.00 98.12 180 TRP A O 1
ATOM 1426 N N . SER A 1 181 ? 2.087 0.973 0.463 1.00 98.44 181 SER A N 1
ATOM 1427 C CA . SER A 1 181 ? 1.395 -0.010 1.313 1.00 98.44 181 SER A CA 1
ATOM 1428 C C . SER A 1 181 ? 1.682 -1.469 0.944 1.00 98.44 181 SER A C 1
ATOM 1430 O O . SER A 1 181 ? 1.630 -2.335 1.821 1.00 98.44 181 SER A O 1
ATOM 1432 N N . ARG A 1 182 ? 2.056 -1.768 -0.310 1.00 97.81 182 ARG A N 1
ATOM 1433 C CA . ARG A 1 182 ? 2.506 -3.115 -0.698 1.00 97.81 182 ARG A CA 1
ATOM 1434 C C . ARG A 1 182 ? 3.856 -3.442 -0.087 1.00 97.81 182 ARG A C 1
ATOM 1436 O O . ARG A 1 182 ? 4.010 -4.529 0.465 1.00 97.81 182 ARG A O 1
ATOM 1443 N N . PHE A 1 183 ? 4.799 -2.502 -0.130 1.00 98.00 183 PHE A N 1
ATOM 1444 C CA . PHE A 1 183 ? 6.100 -2.666 0.521 1.00 98.00 183 PHE A CA 1
ATOM 1445 C C . PHE A 1 183 ? 5.945 -2.807 2.039 1.00 98.00 183 PHE A C 1
ATOM 1447 O O . PHE A 1 183 ? 6.505 -3.730 2.633 1.00 98.00 183 PHE A O 1
ATOM 1454 N N . LEU A 1 184 ? 5.078 -1.990 2.652 1.00 98.69 184 LEU A N 1
ATOM 1455 C CA . LEU A 1 184 ? 4.717 -2.119 4.065 1.00 98.69 184 LEU A CA 1
ATOM 1456 C C . LEU A 1 184 ? 4.200 -3.534 4.372 1.00 98.69 184 LEU A C 1
ATOM 1458 O O . LEU A 1 184 ? 4.684 -4.184 5.299 1.00 98.69 184 LEU A O 1
ATOM 1462 N N . ALA A 1 185 ? 3.249 -4.035 3.581 1.00 97.88 185 ALA A N 1
ATOM 1463 C CA . ALA A 1 185 ? 2.690 -5.373 3.748 1.00 97.88 185 ALA A CA 1
ATOM 1464 C C . ALA A 1 185 ? 3.743 -6.482 3.573 1.00 97.88 185 ALA A C 1
ATOM 1466 O O . ALA A 1 185 ? 3.744 -7.438 4.347 1.00 97.88 185 ALA A O 1
ATOM 1467 N N . SER A 1 186 ? 4.682 -6.345 2.635 1.00 95.38 186 SER A N 1
ATOM 1468 C CA . SER A 1 186 ? 5.795 -7.290 2.466 1.00 95.38 186 SER A CA 1
ATOM 1469 C C . SER A 1 186 ? 6.688 -7.362 3.710 1.00 95.38 186 SER A C 1
ATOM 1471 O O . SER A 1 186 ? 6.993 -8.455 4.189 1.00 95.38 186 SER A O 1
ATOM 1473 N N . SER A 1 187 ? 7.050 -6.225 4.306 1.00 95.62 187 SER A N 1
ATOM 1474 C CA . SER A 1 187 ? 7.816 -6.202 5.559 1.00 95.62 187 SER A CA 1
ATOM 1475 C C . SER A 1 187 ? 7.019 -6.759 6.749 1.00 95.62 187 SER A C 1
ATOM 1477 O O . SER A 1 187 ? 7.560 -7.492 7.581 1.00 95.62 187 SER A O 1
ATOM 1479 N N . LEU A 1 188 ? 5.715 -6.468 6.830 1.00 97.00 188 LEU A N 1
ATOM 1480 C CA . LEU A 1 188 ? 4.834 -7.030 7.863 1.00 97.00 188 LEU A CA 1
ATOM 1481 C C . LEU A 1 188 ? 4.681 -8.553 7.725 1.00 97.00 188 LEU A C 1
ATOM 1483 O O . LEU A 1 188 ? 4.661 -9.259 8.738 1.00 97.00 188 LEU A O 1
ATOM 1487 N N . TYR A 1 189 ? 4.629 -9.074 6.496 1.00 94.62 189 TYR A N 1
ATOM 1488 C CA . TYR A 1 189 ? 4.625 -10.513 6.221 1.00 94.62 189 TYR A CA 1
ATOM 1489 C C . TYR A 1 189 ? 5.886 -11.197 6.770 1.00 94.62 189 TYR A C 1
ATOM 1491 O O . TYR A 1 189 ? 5.795 -12.273 7.362 1.00 94.62 189 TYR A O 1
ATOM 1499 N N . GLN A 1 190 ? 7.046 -10.539 6.667 1.00 92.31 190 GLN A N 1
ATOM 1500 C CA . GLN A 1 190 ? 8.320 -11.009 7.233 1.00 92.31 190 GLN A CA 1
ATOM 1501 C C . GLN A 1 190 ? 8.386 -10.906 8.772 1.00 92.31 190 GLN A C 1
ATOM 1503 O O . GLN A 1 190 ? 9.394 -11.250 9.388 1.00 92.31 190 GLN A O 1
ATOM 1508 N N . GLY A 1 191 ? 7.317 -10.446 9.432 1.00 93.56 191 GLY A N 1
ATOM 1509 C CA . GLY A 1 191 ? 7.229 -10.379 10.891 1.00 93.56 191 GLY A CA 1
ATOM 1510 C C . GLY A 1 191 ? 7.895 -9.147 11.510 1.00 93.56 191 GLY A C 1
ATOM 1511 O O . GLY A 1 191 ? 8.125 -9.122 12.732 1.00 93.56 191 GLY A O 1
ATOM 1512 N N . MET A 1 192 ? 8.190 -8.124 10.700 1.00 95.31 192 MET A N 1
ATOM 1513 C CA . MET A 1 192 ? 8.602 -6.812 11.196 1.00 95.31 192 MET A CA 1
ATOM 1514 C C . MET A 1 192 ? 7.454 -6.141 11.960 1.00 95.31 192 MET A C 1
ATOM 1516 O O . MET A 1 192 ? 6.274 -6.419 11.732 1.00 95.31 192 MET A O 1
ATOM 1520 N N . HIS A 1 193 ? 7.798 -5.265 12.902 1.00 96.81 193 HIS A N 1
ATOM 1521 C CA . HIS A 1 193 ? 6.811 -4.363 13.490 1.00 96.81 193 HIS A CA 1
ATOM 1522 C C . HIS A 1 193 ? 6.563 -3.171 12.560 1.00 96.81 193 HIS A C 1
ATOM 1524 O O . HIS A 1 193 ? 7.401 -2.856 11.713 1.00 96.81 193 HIS A O 1
ATOM 1530 N N . PHE A 1 194 ? 5.434 -2.484 12.734 1.00 98.25 194 PHE A N 1
ATOM 1531 C CA . PHE A 1 194 ? 5.013 -1.399 11.841 1.00 98.25 194 PHE A CA 1
ATOM 1532 C C . PHE A 1 194 ? 6.066 -0.295 11.682 1.00 98.25 194 PHE A C 1
ATOM 1534 O O . PHE A 1 194 ? 6.238 0.198 10.577 1.00 98.25 194 PHE A O 1
ATOM 1541 N N . PHE A 1 195 ? 6.810 0.053 12.738 1.00 97.94 195 PHE A N 1
ATOM 1542 C CA . PHE A 1 195 ? 7.855 1.086 12.641 1.00 97.94 195 PHE A CA 1
ATOM 1543 C C . PHE A 1 195 ? 8.995 0.724 11.662 1.00 97.94 195 PHE A C 1
ATOM 1545 O O . PHE A 1 195 ? 9.414 1.557 10.855 1.00 97.94 195 PHE A O 1
ATOM 1552 N N . ASP A 1 196 ? 9.481 -0.521 11.689 1.00 97.69 196 ASP A N 1
ATOM 1553 C CA . ASP A 1 196 ? 10.533 -0.967 10.769 1.00 97.69 196 ASP A CA 1
ATOM 1554 C C . ASP A 1 196 ? 9.950 -1.146 9.370 1.00 97.69 196 ASP A C 1
ATOM 1556 O O . ASP A 1 196 ? 10.519 -0.647 8.403 1.00 97.69 196 ASP A O 1
ATOM 1560 N N . ALA A 1 197 ? 8.774 -1.774 9.271 1.00 98.12 197 ALA A N 1
ATOM 1561 C CA . ALA A 1 197 ? 8.071 -1.957 8.007 1.00 98.12 197 ALA A CA 1
ATOM 1562 C C . ALA A 1 197 ? 7.816 -0.621 7.288 1.00 98.12 197 ALA A C 1
ATOM 1564 O O . ALA A 1 197 ? 8.020 -0.527 6.084 1.00 98.12 197 ALA A O 1
ATOM 1565 N N . PHE A 1 198 ? 7.443 0.431 8.024 1.00 98.44 198 PHE A N 1
ATOM 1566 C CA . PHE A 1 198 ? 7.299 1.791 7.502 1.00 98.44 198 PHE A CA 1
ATOM 1567 C C . PHE A 1 198 ? 8.613 2.311 6.906 1.00 98.44 198 PHE A C 1
ATOM 1569 O O . PHE A 1 198 ? 8.631 2.860 5.805 1.00 98.44 198 PHE A O 1
ATOM 1576 N N . SER A 1 199 ? 9.725 2.102 7.615 1.00 96.88 199 SER A N 1
ATOM 1577 C CA . SER A 1 199 ? 11.052 2.547 7.181 1.00 96.88 199 SER A CA 1
ATOM 1578 C C . SER A 1 199 ? 11.542 1.819 5.929 1.00 96.88 199 SER A C 1
ATOM 1580 O O . SER A 1 199 ? 12.125 2.457 5.054 1.00 96.88 199 SER A O 1
ATOM 1582 N N . TYR A 1 200 ? 11.299 0.510 5.820 1.00 97.06 200 TYR A N 1
ATOM 1583 C CA . TYR A 1 200 ? 11.596 -0.251 4.602 1.00 97.06 200 TYR A CA 1
ATOM 1584 C C . TYR A 1 200 ? 10.693 0.176 3.444 1.00 97.06 200 TYR A C 1
ATOM 1586 O O . TYR A 1 200 ? 11.198 0.497 2.375 1.00 97.06 200 TYR A O 1
ATOM 1594 N N . ALA A 1 201 ? 9.389 0.319 3.687 1.00 97.94 201 ALA A N 1
ATOM 1595 C CA . ALA A 1 201 ? 8.439 0.762 2.674 1.00 97.94 201 ALA A CA 1
ATOM 1596 C C . ALA A 1 201 ? 8.766 2.146 2.097 1.00 97.94 201 ALA A C 1
ATOM 1598 O O . ALA A 1 201 ? 8.581 2.367 0.904 1.00 97.94 201 ALA A O 1
ATOM 1599 N N . MET A 1 202 ? 9.276 3.076 2.916 1.00 95.50 202 MET A N 1
ATOM 1600 C CA . MET A 1 202 ? 9.781 4.363 2.422 1.00 95.50 202 MET A CA 1
ATOM 1601 C C . MET A 1 202 ? 10.939 4.186 1.435 1.00 95.50 202 MET A C 1
ATOM 1603 O O . MET A 1 202 ? 10.919 4.790 0.367 1.00 95.50 202 MET A O 1
ATOM 1607 N N . ARG A 1 203 ? 11.933 3.355 1.777 1.00 93.94 203 ARG A N 1
ATOM 1608 C CA . ARG A 1 203 ? 13.107 3.115 0.921 1.00 93.94 203 ARG A CA 1
ATOM 1609 C C . ARG A 1 203 ? 12.715 2.438 -0.389 1.00 93.94 203 ARG A C 1
ATOM 1611 O O . ARG A 1 203 ? 13.154 2.868 -1.448 1.00 93.94 203 ARG A O 1
ATOM 1618 N N . ASP A 1 204 ? 11.854 1.428 -0.320 1.00 95.06 204 ASP A N 1
ATOM 1619 C CA . ASP A 1 204 ? 11.401 0.695 -1.504 1.00 95.06 204 ASP A CA 1
ATOM 1620 C C . ASP A 1 204 ? 10.536 1.579 -2.416 1.00 95.06 204 ASP A C 1
ATOM 1622 O O . ASP A 1 204 ? 10.648 1.511 -3.641 1.00 95.06 204 ASP A O 1
ATOM 1626 N N . GLN A 1 205 ? 9.723 2.472 -1.834 1.00 95.31 205 GLN A N 1
ATOM 1627 C CA . GLN A 1 205 ? 8.984 3.485 -2.587 1.00 95.31 205 GLN A CA 1
ATOM 1628 C C . GLN A 1 205 ? 9.942 4.454 -3.292 1.00 95.31 205 GLN A C 1
ATOM 1630 O O . GLN A 1 205 ? 9.787 4.687 -4.487 1.00 95.31 205 GLN A O 1
ATOM 1635 N N . GLU A 1 206 ? 10.947 4.995 -2.597 1.00 91.69 206 GLU A N 1
ATOM 1636 C CA . GLU A 1 206 ? 11.967 5.868 -3.202 1.00 91.69 206 GLU A CA 1
ATOM 1637 C C . GLU A 1 206 ? 12.689 5.166 -4.365 1.00 91.69 206 GLU A C 1
ATOM 1639 O O . GLU A 1 206 ? 12.805 5.732 -5.456 1.00 91.69 206 GLU A O 1
ATOM 1644 N N . HIS A 1 207 ? 13.086 3.906 -4.168 1.00 91.69 207 HIS A N 1
ATOM 1645 C CA . HIS A 1 207 ? 13.713 3.073 -5.196 1.00 91.69 207 HIS A CA 1
ATOM 1646 C C . HIS A 1 207 ? 12.804 2.846 -6.411 1.00 91.69 207 HIS A C 1
ATOM 1648 O O . HIS A 1 207 ? 13.232 2.957 -7.561 1.00 91.69 207 HIS A O 1
ATOM 1654 N N . MET A 1 208 ? 11.516 2.579 -6.180 1.00 92.75 208 MET A N 1
ATOM 1655 C CA . MET A 1 208 ? 10.530 2.418 -7.250 1.00 92.75 208 MET A CA 1
ATOM 1656 C C . MET A 1 208 ? 10.379 3.697 -8.087 1.00 92.75 208 MET A C 1
ATOM 1658 O O . MET A 1 208 ? 10.239 3.612 -9.313 1.00 92.75 208 MET A O 1
ATOM 1662 N N . LEU A 1 209 ? 10.415 4.874 -7.460 1.00 90.44 209 LEU A N 1
ATOM 1663 C CA . LEU A 1 209 ? 10.254 6.149 -8.161 1.00 90.44 209 LEU A CA 1
ATOM 1664 C C . LEU A 1 209 ? 11.497 6.548 -8.956 1.00 90.44 209 LEU A C 1
ATOM 1666 O O . LEU A 1 209 ? 11.339 7.095 -10.047 1.00 90.44 209 LEU A O 1
ATOM 1670 N N . GLY A 1 210 ? 12.697 6.220 -8.478 1.00 87.62 210 GLY A N 1
ATOM 1671 C CA . GLY A 1 210 ? 13.953 6.665 -9.084 1.00 87.62 210 GLY A CA 1
ATOM 1672 C C . GLY A 1 210 ? 14.224 8.156 -8.860 1.00 87.62 210 GLY A C 1
ATOM 1673 O O . GLY A 1 210 ? 13.409 8.882 -8.281 1.00 87.62 210 GLY A O 1
ATOM 1674 N N . LYS A 1 211 ? 15.386 8.636 -9.313 1.00 83.06 211 LYS A N 1
ATOM 1675 C CA . LYS A 1 211 ? 15.887 9.978 -8.941 1.00 83.06 211 LYS A CA 1
ATOM 1676 C C . LYS A 1 211 ? 15.460 11.093 -9.893 1.00 83.06 211 LYS A C 1
ATOM 1678 O O . LYS A 1 211 ? 15.540 12.268 -9.550 1.00 83.06 211 LYS A O 1
ATOM 1683 N N . ASN A 1 212 ? 15.004 10.736 -11.093 1.00 80.81 212 ASN A N 1
ATOM 1684 C CA . ASN A 1 212 ? 14.734 11.691 -12.178 1.00 80.81 212 ASN A CA 1
ATOM 1685 C C . ASN A 1 212 ? 13.258 12.121 -12.289 1.00 80.81 212 ASN A C 1
ATOM 1687 O O . ASN A 1 212 ? 12.885 12.813 -13.241 1.00 80.81 212 ASN A O 1
ATOM 1691 N N . LEU A 1 213 ? 12.408 11.715 -11.342 1.00 83.75 213 LEU A N 1
ATOM 1692 C CA . LEU A 1 213 ? 10.987 12.060 -11.326 1.00 83.75 213 LEU A CA 1
ATOM 1693 C C . LEU A 1 213 ? 10.785 13.546 -10.948 1.00 83.75 213 LEU A C 1
ATOM 1695 O O . LEU A 1 213 ? 11.312 13.995 -9.931 1.00 83.75 213 LEU A O 1
ATOM 1699 N N . PRO A 1 214 ? 10.022 14.349 -11.719 1.00 72.62 214 PRO A N 1
ATOM 1700 C CA . PRO A 1 214 ? 9.732 15.733 -11.360 1.00 72.62 214 PRO A CA 1
ATOM 1701 C C . PRO A 1 214 ? 9.065 15.838 -9.990 1.00 72.62 214 PRO A C 1
ATOM 1703 O O . PRO A 1 214 ? 8.120 15.109 -9.700 1.00 72.62 214 PRO A O 1
ATOM 1706 N N . GLY A 1 215 ? 9.532 16.781 -9.171 1.00 65.06 215 GLY A N 1
ATOM 1707 C CA . GLY A 1 215 ? 9.111 16.897 -7.773 1.00 65.06 215 GLY A CA 1
ATOM 1708 C C . GLY A 1 215 ? 10.055 16.212 -6.785 1.00 65.06 215 GLY A C 1
ATOM 1709 O O . GLY A 1 215 ? 9.811 16.313 -5.588 1.00 65.06 215 GLY A O 1
ATOM 1710 N N . PHE A 1 216 ? 11.142 15.593 -7.261 1.00 57.94 216 PHE A N 1
ATOM 1711 C CA . PHE A 1 216 ? 12.280 15.202 -6.430 1.00 57.94 216 PHE A CA 1
ATOM 1712 C C . PHE A 1 216 ? 12.812 16.439 -5.688 1.00 57.94 216 PHE A C 1
ATOM 1714 O O . PHE A 1 216 ? 13.411 17.336 -6.287 1.00 57.94 216 PHE A O 1
ATOM 1721 N N . GLN A 1 217 ? 12.502 16.540 -4.396 1.00 56.41 217 GLN A N 1
ATOM 1722 C CA . GLN A 1 217 ? 12.909 17.671 -3.564 1.00 56.41 217 GLN A CA 1
ATOM 1723 C C . GLN A 1 217 ? 14.407 17.583 -3.224 1.00 56.41 217 GLN A C 1
ATOM 1725 O O . GLN A 1 217 ? 15.021 16.524 -3.333 1.00 56.41 217 GLN A O 1
ATOM 1730 N N . GLU A 1 218 ? 15.010 18.683 -2.755 1.00 47.12 218 GLU A N 1
ATOM 1731 C CA . GLU A 1 218 ? 16.429 18.718 -2.339 1.00 47.12 218 GLU A CA 1
ATOM 1732 C C . GLU A 1 218 ? 16.775 17.703 -1.231 1.00 47.12 218 GLU A C 1
ATOM 1734 O O . GLU A 1 218 ? 17.937 17.341 -1.066 1.00 47.12 218 GLU A O 1
ATOM 1739 N N . ASN A 1 219 ? 15.777 17.205 -0.490 1.00 55.16 219 ASN A N 1
ATOM 1740 C CA . ASN A 1 219 ? 15.937 16.140 0.507 1.00 55.16 219 ASN A CA 1
ATOM 1741 C C . ASN A 1 219 ? 15.934 14.714 -0.087 1.00 55.16 219 ASN A C 1
ATOM 1743 O O . ASN A 1 219 ? 16.012 13.749 0.671 1.00 55.16 219 ASN A O 1
ATOM 1747 N N . GLY A 1 220 ? 15.826 14.579 -1.412 1.00 59.84 220 GLY A N 1
ATOM 1748 C CA . GLY A 1 220 ? 15.883 13.305 -2.121 1.00 59.84 220 GLY A CA 1
ATOM 1749 C C . GLY A 1 220 ? 14.558 12.545 -2.239 1.00 59.84 220 GLY A C 1
ATOM 1750 O O . GLY A 1 220 ? 14.592 11.352 -2.524 1.00 59.84 220 GLY A O 1
ATOM 1751 N N . ARG A 1 221 ? 13.400 13.179 -1.990 1.00 68.06 221 ARG A N 1
ATOM 1752 C CA . ARG A 1 221 ? 12.092 12.495 -1.966 1.00 68.06 221 ARG A CA 1
ATOM 1753 C C . ARG A 1 221 ? 11.061 13.147 -2.875 1.00 68.06 221 ARG A C 1
ATOM 1755 O O . ARG A 1 221 ? 10.983 14.369 -2.959 1.00 68.06 221 ARG A O 1
ATOM 1762 N N . THR A 1 222 ? 10.233 12.308 -3.497 1.00 81.88 222 THR A N 1
ATOM 1763 C CA . THR A 1 222 ? 9.074 12.739 -4.308 1.00 81.88 222 THR A CA 1
ATOM 1764 C C . THR A 1 222 ? 7.737 12.503 -3.590 1.00 81.88 222 THR A C 1
ATOM 1766 O O . THR A 1 222 ? 6.724 13.110 -3.926 1.00 81.88 222 THR A O 1
ATOM 1769 N N . GLN A 1 223 ? 7.739 11.628 -2.584 1.00 91.38 223 GLN A N 1
ATOM 1770 C CA . GLN A 1 223 ? 6.605 11.284 -1.734 1.00 91.38 223 GLN A CA 1
ATOM 1771 C C . GLN A 1 223 ? 7.149 10.971 -0.338 1.00 91.38 223 GLN A C 1
ATOM 1773 O O . GLN A 1 223 ? 8.133 10.242 -0.208 1.00 91.38 223 GLN A O 1
ATOM 1778 N N . THR A 1 224 ? 6.514 11.512 0.695 1.00 93.94 224 THR A N 1
ATOM 1779 C CA . THR A 1 224 ? 6.942 11.383 2.086 1.00 93.94 224 THR A CA 1
ATOM 1780 C C . THR A 1 224 ? 5.815 10.775 2.922 1.00 93.94 224 THR A C 1
ATOM 1782 O O . THR A 1 224 ? 4.917 11.496 3.359 1.00 93.94 224 THR A O 1
ATOM 1785 N N . PRO A 1 225 ? 5.855 9.460 3.183 1.00 96.56 225 PRO A N 1
ATOM 1786 C CA . PRO A 1 225 ? 4.972 8.836 4.158 1.00 96.56 225 PRO A CA 1
ATOM 1787 C C . PRO A 1 225 ? 5.117 9.473 5.547 1.00 96.56 225 PRO A C 1
ATOM 1789 O O . PRO A 1 225 ? 6.213 9.893 5.930 1.00 96.56 225 PRO A O 1
ATOM 1792 N N . LEU A 1 226 ? 4.032 9.502 6.322 1.00 97.25 226 LEU A N 1
ATOM 1793 C CA . LEU A 1 226 ? 4.000 10.005 7.702 1.00 97.25 226 LEU A CA 1
ATOM 1794 C C . LEU A 1 226 ? 3.324 8.990 8.628 1.00 97.25 226 LEU A C 1
ATOM 1796 O O . LEU A 1 226 ? 2.490 8.202 8.175 1.00 97.25 226 LEU A O 1
ATOM 1800 N N . PHE A 1 227 ? 3.614 9.056 9.926 1.00 97.81 227 PHE A N 1
ATOM 1801 C CA . PHE A 1 227 ? 2.824 8.363 10.940 1.00 97.81 227 PHE A CA 1
ATOM 1802 C C . PHE A 1 227 ? 2.687 9.178 12.232 1.00 97.81 227 PHE A C 1
ATOM 1804 O O . PHE A 1 227 ? 3.600 9.920 12.579 1.00 97.81 227 PHE A O 1
ATOM 1811 N N . ASP A 1 228 ? 1.565 8.981 12.921 1.00 97.88 228 ASP A N 1
ATOM 1812 C CA . ASP A 1 228 ? 1.278 9.381 14.306 1.00 97.88 228 ASP A CA 1
ATOM 1813 C C . ASP A 1 228 ? 0.900 8.099 15.059 1.00 97.88 228 ASP A C 1
ATOM 1815 O O . ASP A 1 228 ? 0.046 7.335 14.595 1.00 97.88 228 ASP A O 1
ATOM 1819 N N . ASP A 1 229 ? 1.560 7.813 16.180 1.00 97.44 229 ASP A N 1
ATOM 1820 C CA . ASP A 1 229 ? 1.204 6.678 17.042 1.00 97.44 229 ASP A CA 1
ATOM 1821 C C . ASP A 1 229 ? 0.950 7.048 18.502 1.00 97.44 229 ASP A C 1
ATOM 1823 O O . ASP A 1 229 ? 0.769 6.158 19.345 1.00 97.44 229 ASP A O 1
ATOM 1827 N N . ASN A 1 230 ? 0.911 8.345 18.795 1.00 96.25 230 ASN A N 1
ATOM 1828 C CA . ASN A 1 230 ? 0.664 8.877 20.124 1.00 96.25 230 ASN A CA 1
ATOM 1829 C C . ASN A 1 230 ? -0.717 9.573 20.222 1.00 96.25 230 ASN A C 1
ATOM 1831 O O . ASN A 1 230 ? -1.238 9.732 21.329 1.00 96.25 230 ASN A O 1
ATOM 1835 N N . GLY A 1 231 ? -1.342 9.880 19.080 1.00 95.69 231 GLY A N 1
ATOM 1836 C CA . GLY A 1 231 ? -2.678 10.450 18.951 1.00 95.69 231 GLY A CA 1
ATOM 1837 C C . GLY A 1 231 ? -2.745 11.972 19.094 1.00 95.69 231 GLY A C 1
ATOM 1838 O O . GLY A 1 231 ? -3.832 12.482 19.379 1.00 95.69 231 GLY A O 1
ATOM 1839 N N . ASP A 1 232 ? -1.631 12.693 18.946 1.00 95.88 232 ASP A N 1
ATOM 1840 C CA . ASP A 1 232 ? -1.556 14.156 19.046 1.00 95.88 232 ASP A CA 1
ATOM 1841 C C . ASP A 1 232 ? -1.789 14.884 17.707 1.00 95.88 232 ASP A C 1
ATOM 1843 O O . ASP A 1 232 ? -1.935 16.111 17.689 1.00 95.88 232 ASP A O 1
ATOM 1847 N N . GLY A 1 233 ? -1.883 14.141 16.598 1.00 94.56 233 GLY A N 1
ATOM 1848 C CA . GLY A 1 233 ? -2.122 14.680 15.262 1.00 94.56 233 GLY A CA 1
ATOM 1849 C C . GLY A 1 233 ? -0.905 15.341 14.618 1.00 94.56 233 GLY A C 1
ATOM 1850 O O . GLY A 1 233 ? -1.044 15.963 13.560 1.00 94.56 233 GLY A O 1
ATOM 1851 N N . VAL A 1 234 ? 0.280 15.224 15.221 1.00 92.69 234 VAL A N 1
ATOM 1852 C CA . VAL A 1 234 ? 1.560 15.633 14.640 1.00 92.69 234 VAL A CA 1
ATOM 1853 C C . VAL A 1 234 ? 2.465 14.410 14.451 1.00 92.69 234 VAL A C 1
ATOM 1855 O O . VAL A 1 234 ? 2.198 13.338 14.960 1.00 92.69 234 VAL A O 1
ATOM 1858 N N . TYR A 1 235 ? 3.521 14.547 13.645 1.00 88.25 235 TYR A N 1
ATOM 1859 C CA . TYR A 1 235 ? 4.396 13.425 13.247 1.00 88.25 235 TYR A CA 1
ATOM 1860 C C . TYR A 1 235 ? 5.847 13.611 13.728 1.00 88.25 235 TYR A C 1
ATOM 1862 O O . TYR A 1 235 ? 6.804 13.107 13.134 1.00 88.25 235 TYR A O 1
ATOM 1870 N N . SER A 1 236 ? 6.044 14.461 14.741 1.00 85.44 236 SER A N 1
ATOM 1871 C CA . SER A 1 236 ? 7.379 14.909 15.158 1.00 85.44 236 SER A CA 1
ATOM 1872 C C . SER A 1 236 ? 8.039 13.993 16.189 1.00 85.44 236 SER A C 1
ATOM 1874 O O . SER A 1 236 ? 9.268 13.912 16.226 1.00 85.44 236 SER A O 1
ATOM 1876 N N . THR A 1 237 ? 7.248 13.325 17.036 1.00 87.00 237 THR A N 1
ATOM 1877 C CA . THR A 1 237 ? 7.730 12.553 18.191 1.00 87.00 237 THR A CA 1
ATOM 1878 C C . THR A 1 237 ? 6.913 11.272 18.326 1.00 87.00 237 THR A C 1
ATOM 1880 O O . THR A 1 237 ? 6.127 11.097 19.255 1.00 87.00 237 THR A O 1
ATOM 1883 N N . ASP A 1 238 ? 7.142 10.355 17.390 1.00 94.38 238 ASP A N 1
ATOM 1884 C CA . ASP A 1 238 ? 6.323 9.157 17.213 1.00 94.38 238 ASP A CA 1
ATOM 1885 C C . ASP A 1 238 ? 7.169 7.880 17.119 1.00 94.38 238 ASP A C 1
ATOM 1887 O O . ASP A 1 238 ? 8.395 7.889 16.957 1.00 94.38 238 ASP A O 1
ATOM 1891 N N . GLY A 1 239 ? 6.494 6.737 17.209 1.00 94.62 239 GLY A N 1
ATOM 1892 C CA . GLY A 1 239 ? 7.008 5.415 16.852 1.00 94.62 239 GLY A CA 1
ATOM 1893 C C . GLY A 1 239 ? 7.214 4.482 18.040 1.00 94.62 239 GLY A C 1
ATOM 1894 O O . GLY A 1 239 ? 7.615 3.329 17.856 1.00 94.62 239 GLY A O 1
ATOM 1895 N N . GLN A 1 240 ? 6.976 4.951 19.268 1.00 96.88 240 GLN A N 1
ATOM 1896 C CA . GLN A 1 240 ? 7.153 4.137 20.475 1.00 96.88 240 GLN A CA 1
ATOM 1897 C C . GLN A 1 240 ? 6.172 2.966 20.523 1.00 96.88 240 GLN A C 1
ATOM 1899 O O . GLN A 1 240 ? 6.547 1.860 20.929 1.00 96.88 240 GLN A O 1
ATOM 1904 N N . TRP A 1 241 ? 4.930 3.185 20.093 1.00 97.75 241 TRP A N 1
ATOM 1905 C CA . TRP A 1 241 ? 3.920 2.142 20.060 1.00 97.75 241 TRP A CA 1
ATOM 1906 C C . TRP A 1 241 ? 4.089 1.248 18.826 1.00 97.75 241 TRP A C 1
ATOM 1908 O O . TRP A 1 241 ? 4.096 0.023 18.968 1.00 97.75 241 TRP A O 1
ATOM 1918 N N . LEU A 1 242 ? 4.339 1.806 17.638 1.00 97.94 242 LEU A N 1
ATOM 1919 C CA . LEU A 1 242 ? 4.514 1.043 16.393 1.00 97.94 242 LEU A CA 1
ATOM 1920 C C . LEU A 1 242 ? 5.750 0.128 16.388 1.00 97.94 242 LEU A C 1
ATOM 1922 O O . LEU A 1 242 ? 5.780 -0.836 15.621 1.00 97.94 242 LEU A O 1
ATOM 1926 N N . LYS A 1 243 ? 6.737 0.351 17.267 1.00 97.50 243 LYS A N 1
ATOM 1927 C CA . LYS A 1 243 ? 7.842 -0.599 17.538 1.00 97.50 243 LYS A CA 1
ATOM 1928 C C . LYS A 1 243 ? 7.398 -1.889 18.233 1.00 97.50 243 LYS A C 1
ATOM 1930 O O . LYS A 1 243 ? 8.123 -2.879 18.250 1.00 97.50 243 LYS A O 1
ATOM 1935 N N . GLN A 1 244 ? 6.201 -1.891 18.809 1.00 96.25 244 GLN A N 1
ATOM 1936 C CA . GLN A 1 244 ? 5.639 -3.022 19.548 1.00 96.25 244 GLN A CA 1
ATOM 1937 C C . GLN A 1 244 ? 4.534 -3.733 18.759 1.00 96.25 244 GLN A C 1
ATOM 1939 O O . GLN A 1 244 ? 4.176 -4.867 19.079 1.00 96.25 244 GLN A O 1
ATOM 1944 N N . VAL A 1 245 ? 3.986 -3.089 17.724 1.00 96.75 245 VAL A N 1
ATOM 1945 C CA . VAL A 1 245 ? 2.878 -3.637 16.936 1.00 96.75 245 VAL A CA 1
ATOM 1946 C C . VAL A 1 245 ? 3.412 -4.476 15.780 1.00 96.75 245 VAL A C 1
ATOM 1948 O O . VAL A 1 245 ? 4.029 -3.958 14.855 1.00 96.75 245 VAL A O 1
ATOM 1951 N N . LYS A 1 246 ? 3.112 -5.776 15.805 1.00 95.88 246 LYS A N 1
ATOM 1952 C CA . LYS A 1 246 ? 3.306 -6.725 14.697 1.00 95.88 246 LYS A CA 1
ATOM 1953 C C . LYS A 1 246 ? 1.956 -7.287 14.271 1.00 95.88 246 LYS A C 1
ATOM 1955 O O . LYS A 1 246 ? 1.070 -7.411 15.113 1.00 95.88 246 LYS A O 1
ATOM 1960 N N . ILE A 1 247 ? 1.822 -7.726 13.020 1.00 96.44 247 ILE A N 1
ATOM 1961 C CA . ILE A 1 247 ? 0.658 -8.523 12.610 1.00 96.44 247 ILE A CA 1
ATOM 1962 C C . ILE A 1 247 ? 0.790 -9.912 13.242 1.00 96.44 247 ILE A C 1
ATOM 1964 O O . ILE A 1 247 ? 1.646 -10.700 12.842 1.00 96.44 247 ILE A O 1
ATOM 1968 N N . ASN A 1 248 ? -0.032 -10.217 14.246 1.00 93.12 248 ASN A N 1
ATOM 1969 C CA . ASN A 1 248 ? -0.107 -11.521 14.910 1.00 93.12 248 ASN A CA 1
ATOM 1970 C C . ASN A 1 248 ? 1.206 -12.072 15.521 1.00 93.12 248 ASN A C 1
ATOM 1972 O O . ASN A 1 248 ? 1.486 -13.267 15.458 1.00 93.12 248 ASN A O 1
ATOM 1976 N N . GLY A 1 249 ? 2.009 -11.225 16.170 1.00 85.62 249 GLY A N 1
ATOM 1977 C CA . GLY A 1 249 ? 3.165 -11.666 16.972 1.00 85.62 249 GLY A CA 1
ATOM 1978 C C . GLY A 1 249 ? 4.456 -11.902 16.174 1.00 85.62 249 GLY A C 1
ATOM 1979 O O . GLY A 1 249 ? 4.645 -11.319 15.116 1.00 85.62 249 GLY A O 1
ATOM 1980 N N . ALA A 1 250 ? 5.391 -12.706 16.695 1.00 79.44 250 ALA A N 1
ATOM 1981 C CA . ALA A 1 250 ? 6.776 -12.797 16.196 1.00 79.44 250 ALA A CA 1
ATOM 1982 C C . ALA A 1 250 ? 7.186 -14.203 15.710 1.00 79.44 250 ALA A C 1
ATOM 1984 O O . ALA A 1 250 ? 8.308 -14.638 15.952 1.00 79.44 250 ALA A O 1
ATOM 1985 N N . TYR A 1 251 ? 6.278 -14.935 15.063 1.00 84.38 251 TYR A N 1
ATOM 1986 C CA . TYR A 1 251 ? 6.612 -16.228 14.461 1.00 84.38 251 TYR A CA 1
ATOM 1987 C C . TYR A 1 251 ? 7.114 -16.076 13.019 1.00 84.38 251 TYR A C 1
ATOM 1989 O O . TYR A 1 251 ? 6.769 -15.107 12.338 1.00 84.38 251 TYR A O 1
ATOM 1997 N N . VAL A 1 252 ? 7.909 -17.052 12.584 1.00 79.00 252 VAL A N 1
ATOM 1998 C CA . VAL A 1 252 ? 8.506 -17.138 11.246 1.00 79.00 252 VAL A CA 1
ATOM 1999 C C . VAL A 1 252 ? 7.446 -17.586 10.238 1.00 79.00 252 VAL A C 1
ATOM 2001 O O . VAL A 1 252 ? 6.760 -18.582 10.469 1.00 79.00 252 VAL A O 1
ATOM 2004 N N . THR A 1 253 ? 7.288 -16.837 9.150 1.00 82.38 253 THR A N 1
ATOM 2005 C CA . THR A 1 253 ? 6.458 -17.214 7.996 1.00 82.38 253 THR A CA 1
ATOM 2006 C C . THR A 1 253 ? 7.245 -18.092 7.027 1.00 82.38 253 THR A C 1
ATOM 2008 O O . THR A 1 253 ? 8.464 -18.216 7.143 1.00 82.38 253 THR A O 1
ATOM 2011 N N . ALA A 1 254 ? 6.545 -18.740 6.091 1.00 77.06 254 ALA A N 1
ATOM 2012 C CA . ALA A 1 254 ? 7.215 -19.433 4.999 1.00 77.06 254 ALA A CA 1
ATOM 2013 C C . ALA A 1 254 ? 8.084 -18.438 4.223 1.00 77.06 254 ALA A C 1
ATOM 2015 O O . ALA A 1 254 ? 7.651 -17.313 3.952 1.00 77.06 254 ALA A O 1
ATOM 2016 N N . ASP A 1 255 ? 9.297 -18.867 3.891 1.00 78.56 255 ASP A N 1
ATOM 2017 C CA . ASP A 1 255 ? 10.173 -18.097 3.029 1.00 78.56 255 ASP A CA 1
ATOM 2018 C C . ASP A 1 255 ? 9.549 -18.074 1.623 1.00 78.56 255 ASP A C 1
ATOM 2020 O O . ASP A 1 255 ? 9.247 -19.121 1.050 1.00 78.56 255 ASP A O 1
ATOM 2024 N N . ILE A 1 256 ? 9.317 -16.870 1.103 1.00 79.00 256 ILE A N 1
ATOM 2025 C CA . ILE A 1 256 ? 8.744 -16.604 -0.227 1.00 79.00 256 ILE A CA 1
ATOM 2026 C C . ILE A 1 256 ? 9.731 -15.796 -1.075 1.00 79.00 256 ILE A C 1
ATOM 2028 O O . ILE A 1 256 ? 9.338 -14.970 -1.896 1.00 79.00 256 ILE A O 1
ATOM 2032 N N . THR A 1 257 ? 11.031 -15.952 -0.807 1.00 85.88 257 THR A N 1
ATOM 2033 C CA . THR A 1 257 ? 12.071 -15.152 -1.450 1.00 85.88 257 THR A CA 1
ATOM 2034 C C . THR A 1 257 ? 12.065 -15.345 -2.968 1.00 85.88 257 THR A C 1
ATOM 2036 O O . THR A 1 257 ? 12.502 -16.370 -3.494 1.00 85.88 257 THR A O 1
ATOM 2039 N N . LEU A 1 258 ? 11.639 -14.291 -3.661 1.00 93.50 258 LEU A N 1
ATOM 2040 C CA . LEU A 1 258 ? 11.894 -14.031 -5.069 1.00 93.50 258 LEU A CA 1
ATOM 2041 C C . LEU A 1 258 ? 13.037 -13.017 -5.152 1.00 93.50 258 LEU A C 1
ATOM 2043 O O . LEU A 1 258 ? 12.971 -11.943 -4.558 1.00 93.50 258 LEU A O 1
ATOM 2047 N N . ALA A 1 259 ? 14.093 -13.358 -5.882 1.00 94.81 259 ALA A N 1
ATOM 2048 C CA . ALA A 1 259 ? 15.257 -12.505 -6.064 1.00 94.81 259 ALA A CA 1
ATOM 2049 C C . ALA A 1 259 ? 15.464 -12.201 -7.546 1.00 94.81 259 ALA A C 1
ATOM 2051 O O . ALA A 1 259 ? 15.332 -13.083 -8.397 1.00 94.81 259 ALA A O 1
ATOM 2052 N N . VAL A 1 260 ? 15.843 -10.960 -7.842 1.00 96.44 260 VAL A N 1
ATOM 2053 C CA . VAL A 1 260 ? 16.262 -10.529 -9.175 1.00 96.44 260 VAL A CA 1
ATOM 2054 C C . VAL A 1 260 ? 17.482 -9.620 -9.063 1.00 96.44 260 VAL A C 1
ATOM 2056 O O . VAL A 1 260 ? 17.577 -8.775 -8.177 1.00 96.44 260 VAL A O 1
ATOM 2059 N N . THR A 1 261 ? 18.453 -9.814 -9.947 1.00 96.50 261 THR A N 1
ATOM 2060 C CA . THR A 1 261 ? 19.703 -9.050 -9.981 1.00 96.50 261 THR A CA 1
ATOM 2061 C C . THR A 1 261 ? 19.973 -8.591 -11.405 1.00 96.50 261 THR A C 1
ATOM 2063 O O . THR A 1 261 ? 19.974 -9.413 -12.325 1.00 96.50 261 THR A O 1
ATOM 2066 N N . GLY A 1 262 ? 20.216 -7.292 -11.587 1.00 94.69 262 GLY A N 1
ATOM 2067 C CA . GLY A 1 262 ? 20.675 -6.737 -12.857 1.00 94.69 262 GLY A CA 1
ATOM 2068 C C . GLY A 1 262 ? 22.107 -7.173 -13.157 1.00 94.69 262 GLY A C 1
ATOM 2069 O O . GLY A 1 262 ? 22.972 -7.126 -12.289 1.00 94.69 262 GLY A O 1
ATOM 2070 N N . LEU A 1 263 ? 22.350 -7.627 -14.384 1.00 93.44 263 LEU A N 1
ATOM 2071 C CA . LEU A 1 263 ? 23.669 -8.048 -14.881 1.00 93.44 263 LEU A CA 1
ATOM 2072 C C . LEU A 1 263 ? 24.169 -7.150 -16.020 1.00 93.44 263 LEU A C 1
ATOM 2074 O O . LEU A 1 263 ? 25.104 -7.501 -16.740 1.00 93.44 263 LEU A O 1
ATOM 2078 N N . THR A 1 264 ? 23.496 -6.027 -16.232 1.00 89.12 264 THR A N 1
ATOM 2079 C CA . THR A 1 264 ? 23.810 -5.081 -17.296 1.00 89.12 264 THR A CA 1
ATOM 2080 C C . THR A 1 264 ? 24.872 -4.106 -16.821 1.00 89.12 264 THR A C 1
ATOM 2082 O O . THR A 1 264 ? 24.760 -3.550 -15.736 1.00 89.12 264 THR A O 1
ATOM 2085 N N . GLU A 1 265 ? 25.904 -3.895 -17.632 1.00 80.44 265 GLU A N 1
ATOM 2086 C CA . GLU A 1 265 ? 26.942 -2.907 -17.341 1.00 80.44 265 GLU A CA 1
ATOM 2087 C C . GLU A 1 265 ? 26.420 -1.492 -17.610 1.00 80.44 265 GLU A C 1
ATOM 2089 O O . GLU A 1 265 ? 25.780 -1.254 -18.636 1.00 80.44 265 GLU A O 1
ATOM 2094 N N . SER A 1 266 ? 26.713 -0.543 -16.720 1.00 79.75 266 SER A N 1
ATOM 2095 C CA . SER A 1 266 ? 26.312 0.853 -16.897 1.00 79.75 266 SER A CA 1
ATOM 2096 C C . SER A 1 266 ? 26.960 1.453 -18.154 1.00 79.75 266 SER A C 1
ATOM 2098 O O . SER A 1 266 ? 28.165 1.319 -18.384 1.00 79.75 266 SER A O 1
ATOM 2100 N N . ALA A 1 267 ? 26.170 2.156 -18.967 1.00 73.56 267 ALA A N 1
ATOM 2101 C CA . ALA A 1 267 ? 26.642 2.809 -20.185 1.00 73.56 267 ALA A CA 1
ATOM 2102 C C . ALA A 1 267 ? 25.916 4.138 -20.430 1.00 73.56 267 ALA A C 1
ATOM 2104 O O . ALA A 1 267 ? 24.748 4.298 -20.082 1.00 73.56 267 ALA A O 1
ATOM 2105 N N . ASN A 1 268 ? 26.597 5.078 -21.091 1.00 76.06 268 ASN A N 1
ATOM 2106 C CA . ASN A 1 268 ? 25.944 6.264 -21.644 1.00 76.06 268 ASN A CA 1
ATOM 2107 C C . ASN A 1 268 ? 25.267 5.884 -22.960 1.00 76.06 268 ASN A C 1
ATOM 2109 O O . ASN A 1 268 ? 25.945 5.443 -23.892 1.00 76.06 268 ASN A O 1
ATOM 2113 N N . LEU A 1 269 ? 23.951 6.071 -23.042 1.00 77.19 269 LEU A N 1
ATOM 2114 C CA . LEU A 1 269 ? 23.190 5.746 -24.244 1.00 77.19 269 LEU A CA 1
ATOM 2115 C C . LEU A 1 269 ? 23.017 6.977 -25.129 1.00 77.19 269 LEU A C 1
ATOM 2117 O O . LEU A 1 269 ? 22.626 8.052 -24.663 1.00 77.19 269 LEU A O 1
ATOM 2121 N N . SER A 1 270 ? 23.304 6.793 -26.417 1.00 76.88 270 SER A N 1
ATOM 2122 C CA . SER A 1 270 ? 22.865 7.711 -27.467 1.00 76.88 270 SER A CA 1
ATOM 2123 C C . SER A 1 270 ? 21.452 7.347 -27.925 1.00 76.88 270 SER A C 1
ATOM 2125 O O . SER A 1 270 ? 21.032 6.195 -27.809 1.00 76.88 270 SER A O 1
ATOM 2127 N N . VAL A 1 271 ? 20.723 8.321 -28.471 1.00 74.00 271 VAL A N 1
ATOM 2128 C CA . VAL A 1 271 ? 19.419 8.084 -29.116 1.00 74.00 271 VAL A CA 1
ATOM 2129 C C . VAL A 1 271 ? 19.521 6.940 -30.138 1.00 74.00 271 VAL A C 1
ATOM 2131 O O . VAL A 1 271 ? 20.499 6.869 -30.881 1.00 74.00 271 VAL A O 1
ATOM 2134 N N . GLU A 1 272 ? 18.532 6.037 -30.135 1.00 72.31 272 GLU A N 1
ATOM 2135 C CA . GLU A 1 272 ? 18.438 4.843 -31.008 1.00 72.31 272 GLU A CA 1
ATOM 2136 C C . GLU A 1 272 ? 19.573 3.804 -30.862 1.00 72.31 272 GLU A C 1
ATOM 2138 O O . GLU A 1 272 ? 19.622 2.811 -31.592 1.00 72.31 272 GLU A O 1
ATOM 2143 N N . GLN A 1 273 ? 20.482 3.968 -29.895 1.00 79.25 273 GLN A N 1
ATOM 2144 C CA . GLN A 1 273 ? 21.496 2.957 -29.613 1.00 79.25 273 GLN A CA 1
ATOM 2145 C C . GLN A 1 273 ? 20.851 1.731 -28.962 1.00 79.25 273 GLN A C 1
ATOM 2147 O O . GLN A 1 273 ? 20.286 1.806 -27.871 1.00 79.25 273 GLN A O 1
ATOM 2152 N N . ALA A 1 274 ? 20.996 0.574 -29.607 1.00 84.56 274 ALA A N 1
ATOM 2153 C CA . ALA A 1 274 ? 20.582 -0.685 -29.013 1.00 84.56 274 ALA A CA 1
ATOM 2154 C C . ALA A 1 274 ? 21.447 -1.052 -27.801 1.00 84.56 274 ALA A C 1
ATOM 2156 O O . ALA A 1 274 ? 22.679 -1.012 -27.852 1.00 84.56 274 ALA A O 1
ATOM 2157 N N . PHE A 1 275 ? 20.781 -1.483 -26.738 1.00 88.50 275 PHE A N 1
ATOM 2158 C CA . PHE A 1 275 ? 21.365 -1.820 -25.456 1.00 88.50 275 PHE A CA 1
ATOM 2159 C C . PHE A 1 275 ? 20.929 -3.216 -25.009 1.00 88.50 275 PHE A C 1
ATOM 2161 O O . PHE A 1 275 ? 19.770 -3.611 -25.170 1.00 88.50 275 PHE A O 1
ATOM 2168 N N . SER A 1 276 ? 21.881 -3.988 -24.484 1.00 92.31 276 SER A N 1
ATOM 2169 C CA . SER A 1 276 ? 21.620 -5.337 -23.989 1.00 92.31 276 SER A CA 1
ATOM 2170 C C . SER A 1 276 ? 21.174 -5.257 -22.540 1.00 92.31 276 SER A C 1
ATOM 2172 O O . SER A 1 276 ? 21.917 -4.780 -21.693 1.00 92.31 276 SER A O 1
ATOM 2174 N N . LEU A 1 277 ? 19.995 -5.796 -22.258 1.00 95.44 277 LEU A N 1
ATOM 2175 C CA . LEU A 1 277 ? 19.455 -5.915 -20.912 1.00 95.44 277 LEU A CA 1
ATOM 2176 C C . LEU A 1 277 ? 19.615 -7.359 -20.454 1.00 95.44 277 LEU A C 1
ATOM 2178 O O . LEU A 1 277 ? 19.229 -8.276 -21.180 1.00 95.44 277 LEU A O 1
ATOM 2182 N N . LYS A 1 278 ? 20.197 -7.564 -19.276 1.00 96.38 278 LYS A N 1
ATOM 2183 C CA . LYS A 1 278 ? 20.446 -8.879 -18.689 1.00 96.38 278 LYS A CA 1
ATOM 2184 C C . LYS A 1 278 ? 20.106 -8.862 -17.208 1.00 96.38 278 LYS A C 1
ATOM 2186 O O . LYS A 1 278 ? 20.485 -7.940 -16.490 1.00 96.38 278 LYS A O 1
ATOM 2191 N N . ALA A 1 279 ? 19.449 -9.916 -16.751 1.00 97.50 279 ALA A N 1
ATOM 2192 C CA . ALA A 1 279 ? 19.158 -10.136 -15.347 1.00 97.50 279 ALA A CA 1
ATOM 2193 C C . ALA A 1 279 ? 19.265 -11.617 -14.993 1.00 97.50 279 ALA A C 1
ATOM 2195 O O . ALA A 1 279 ? 19.133 -12.495 -15.846 1.00 97.50 279 ALA A O 1
ATOM 2196 N N . LYS A 1 280 ? 19.472 -11.888 -13.710 1.00 97.38 280 LYS A N 1
ATOM 2197 C CA . LYS A 1 280 ? 19.283 -13.209 -13.119 1.00 97.38 280 LYS A CA 1
ATOM 2198 C C . LYS A 1 280 ? 18.096 -13.142 -12.175 1.00 97.38 280 LYS A C 1
ATOM 2200 O O . LYS A 1 280 ? 18.070 -12.252 -11.331 1.00 97.38 280 LYS A O 1
ATOM 2205 N N . ALA A 1 281 ? 17.158 -14.071 -12.296 1.00 97.25 281 ALA A N 1
ATOM 2206 C CA . ALA A 1 281 ? 16.031 -14.180 -11.381 1.00 97.25 281 ALA A CA 1
ATOM 2207 C C . ALA A 1 281 ? 15.891 -15.614 -10.875 1.00 97.25 281 ALA A C 1
ATOM 2209 O O . ALA A 1 281 ? 16.170 -16.570 -11.598 1.00 97.25 281 ALA A O 1
ATOM 2210 N N . SER A 1 282 ? 15.477 -15.758 -9.623 1.00 95.12 282 SER A N 1
ATOM 2211 C CA . SER A 1 282 ? 15.221 -17.055 -9.003 1.00 95.12 282 SER A CA 1
ATOM 2212 C C . SER A 1 282 ? 14.231 -16.907 -7.860 1.00 95.12 282 SER A C 1
ATOM 2214 O O . SER A 1 282 ? 14.283 -15.920 -7.129 1.00 95.12 282 SER A O 1
ATOM 2216 N N . THR A 1 283 ? 13.397 -17.918 -7.665 1.00 93.81 283 THR A N 1
ATOM 2217 C CA . THR A 1 283 ? 12.516 -18.041 -6.503 1.00 93.81 283 THR A CA 1
ATOM 2218 C C . THR A 1 283 ? 12.799 -19.352 -5.786 1.00 93.81 283 THR A C 1
ATOM 2220 O O . THR A 1 283 ? 13.219 -20.330 -6.407 1.00 93.81 283 THR A O 1
ATOM 2223 N N . ILE A 1 284 ? 12.599 -19.367 -4.473 1.00 89.69 284 ILE A N 1
ATOM 2224 C CA . ILE A 1 284 ? 12.689 -20.591 -3.670 1.00 89.69 284 ILE A CA 1
ATOM 2225 C C . ILE A 1 284 ? 11.381 -21.401 -3.660 1.00 89.69 284 ILE A C 1
ATOM 2227 O O . ILE A 1 284 ? 11.405 -22.571 -3.280 1.00 89.69 284 ILE A O 1
ATOM 2231 N N . SER A 1 285 ? 10.260 -20.793 -4.069 1.00 83.94 285 SER A N 1
ATOM 2232 C CA . SER A 1 285 ? 8.935 -21.419 -4.176 1.00 83.94 285 SER A CA 1
ATOM 2233 C C . SER A 1 285 ? 8.352 -21.167 -5.562 1.00 83.94 285 SER A C 1
ATOM 2235 O O . SER A 1 285 ? 8.410 -20.049 -6.068 1.00 83.94 285 SER A O 1
ATOM 2237 N N . GLY A 1 286 ? 7.783 -22.204 -6.175 1.00 87.56 286 GLY A N 1
ATOM 2238 C CA . GLY A 1 286 ? 7.159 -22.093 -7.491 1.00 87.56 286 GLY A CA 1
ATOM 2239 C C . GLY A 1 286 ? 8.168 -21.835 -8.612 1.00 87.56 286 GLY A C 1
ATOM 2240 O O . GLY A 1 286 ? 9.202 -22.500 -8.701 1.00 87.56 286 GLY A O 1
ATOM 2241 N N . GLN A 1 287 ? 7.840 -20.900 -9.500 1.00 92.00 287 GLN A N 1
ATOM 2242 C CA . GLN A 1 287 ? 8.653 -20.533 -10.656 1.00 92.00 287 GLN A CA 1
ATOM 2243 C C . GLN A 1 287 ? 8.562 -19.033 -10.943 1.00 92.00 287 GLN A C 1
ATOM 2245 O O . GLN A 1 287 ? 7.529 -18.405 -10.717 1.00 92.00 287 GLN A O 1
ATOM 2250 N N . VAL A 1 288 ? 9.638 -18.467 -11.493 1.00 96.25 288 VAL A N 1
ATOM 2251 C CA . VAL A 1 288 ? 9.620 -17.093 -12.008 1.00 96.25 288 VAL A CA 1
ATOM 2252 C C . VAL A 1 288 ? 8.751 -17.068 -13.265 1.00 96.25 288 VAL A C 1
ATOM 2254 O O . VAL A 1 288 ? 9.062 -17.744 -14.243 1.00 96.25 288 VAL A O 1
ATOM 2257 N N . GLU A 1 289 ? 7.662 -16.307 -13.235 1.00 94.31 289 GLU A N 1
ATOM 2258 C CA . GLU A 1 289 ? 6.693 -16.223 -14.328 1.00 94.31 289 GLU A CA 1
ATOM 2259 C C . GLU A 1 289 ? 7.148 -15.230 -15.398 1.00 94.31 289 GLU A C 1
ATOM 2261 O O . GLU A 1 289 ? 7.090 -15.518 -16.595 1.00 94.31 289 GLU A O 1
ATOM 2266 N N . ARG A 1 290 ? 7.646 -14.062 -14.977 1.00 96.06 290 ARG A N 1
ATOM 2267 C CA . ARG A 1 290 ? 8.153 -13.040 -15.897 1.00 96.06 290 ARG A CA 1
ATOM 2268 C C . ARG A 1 290 ? 9.237 -12.179 -15.270 1.00 96.06 290 ARG A C 1
ATOM 2270 O O . ARG A 1 290 ? 9.217 -11.901 -14.073 1.00 96.06 290 ARG A O 1
ATOM 2277 N N . VAL A 1 291 ? 10.138 -11.691 -16.119 1.00 97.88 291 VAL A N 1
ATOM 2278 C CA . VAL A 1 291 ? 11.162 -10.700 -15.769 1.00 97.88 291 VAL A CA 1
ATOM 2279 C C . VAL A 1 291 ? 11.103 -9.555 -16.766 1.00 97.88 291 VAL A C 1
ATOM 2281 O O . VAL A 1 291 ? 11.005 -9.769 -17.976 1.00 97.88 291 VAL A O 1
ATOM 2284 N N . TRP A 1 292 ? 11.166 -8.326 -16.270 1.00 97.38 292 TRP A N 1
ATOM 2285 C CA . TRP A 1 292 ? 11.168 -7.131 -17.105 1.00 97.38 292 TRP A CA 1
ATOM 2286 C C . TRP A 1 292 ? 12.124 -6.080 -16.557 1.00 97.38 292 TRP A C 1
ATOM 2288 O O . TRP A 1 292 ? 12.438 -6.053 -15.371 1.00 97.38 292 TRP A O 1
ATOM 2298 N N . ALA A 1 293 ? 12.598 -5.209 -17.436 1.00 96.25 293 ALA A N 1
ATOM 2299 C CA . ALA A 1 293 ? 13.338 -4.018 -17.067 1.00 96.25 293 ALA A CA 1
ATOM 2300 C C . ALA A 1 293 ? 12.407 -2.808 -17.120 1.00 96.25 293 ALA A C 1
ATOM 2302 O O . ALA A 1 293 ? 11.653 -2.639 -18.082 1.00 96.25 293 ALA A O 1
ATOM 2303 N N . VAL A 1 294 ? 12.503 -1.958 -16.106 1.00 94.75 294 VAL A N 1
ATOM 2304 C CA . VAL A 1 294 ? 11.966 -0.599 -16.092 1.00 94.75 294 VAL A CA 1
ATOM 2305 C C . VAL A 1 294 ? 13.135 0.334 -16.356 1.00 94.75 294 VAL A C 1
ATOM 2307 O O . VAL A 1 294 ? 14.127 0.305 -15.629 1.00 94.75 294 VAL A O 1
ATOM 2310 N N . ILE A 1 295 ? 13.025 1.133 -17.413 1.00 92.44 295 ILE A N 1
ATOM 2311 C CA . ILE A 1 295 ? 14.096 2.004 -17.895 1.00 92.44 295 ILE A CA 1
ATOM 2312 C C . ILE A 1 295 ? 13.678 3.453 -17.641 1.00 92.44 295 ILE A C 1
ATOM 2314 O O . ILE A 1 295 ? 12.852 3.996 -18.373 1.00 92.44 295 ILE A O 1
ATOM 2318 N N . ARG A 1 296 ? 14.219 4.093 -16.600 1.00 91.19 296 ARG A N 1
ATOM 2319 C CA . ARG A 1 296 ? 13.873 5.476 -16.245 1.00 91.19 296 ARG A CA 1
ATOM 2320 C C . ARG A 1 296 ? 14.758 6.453 -17.019 1.00 91.19 296 ARG A C 1
ATOM 2322 O O . ARG A 1 296 ? 15.983 6.392 -16.899 1.00 91.19 296 ARG A O 1
ATOM 2329 N N . PRO A 1 297 ? 14.170 7.349 -17.828 1.00 89.81 297 PRO A N 1
ATOM 2330 C CA . PRO A 1 297 ? 14.946 8.288 -18.620 1.00 89.81 297 PRO A CA 1
ATOM 2331 C C . PRO A 1 297 ? 15.623 9.363 -17.755 1.00 89.81 297 PRO A C 1
ATOM 2333 O O . PRO A 1 297 ? 15.116 9.693 -16.683 1.00 89.81 297 PRO A O 1
ATOM 2336 N N . PRO A 1 298 ? 16.701 9.998 -18.260 1.00 87.94 298 PRO A N 1
ATOM 2337 C CA . PRO A 1 298 ? 17.342 11.134 -17.590 1.00 87.94 298 PRO A CA 1
ATOM 2338 C C . PRO A 1 298 ? 16.402 12.331 -17.385 1.00 87.94 298 PRO A C 1
ATOM 2340 O O . PRO A 1 298 ? 16.682 13.229 -16.595 1.00 87.94 298 PRO A O 1
ATOM 2343 N N . LYS A 1 299 ? 15.322 12.401 -18.172 1.00 84.25 299 LYS A N 1
ATOM 2344 C CA . LYS A 1 299 ? 14.297 13.441 -18.111 1.00 84.25 299 LYS A CA 1
ATOM 2345 C C . LYS A 1 299 ? 12.936 12.817 -18.351 1.00 84.25 299 LYS A C 1
ATOM 2347 O O . LYS A 1 299 ? 12.773 12.027 -19.278 1.00 84.25 299 LYS A O 1
ATOM 2352 N N . MET A 1 300 ? 11.948 13.231 -17.573 1.00 83.81 300 MET A N 1
ATOM 2353 C CA . MET A 1 300 ? 10.556 12.860 -17.790 1.00 83.81 300 MET A CA 1
ATOM 2354 C C . MET A 1 300 ? 9.631 14.010 -17.410 1.00 83.81 300 MET A C 1
ATOM 2356 O O . MET A 1 300 ? 9.980 14.853 -16.587 1.00 83.81 300 MET A O 1
ATOM 2360 N N . ASN A 1 301 ? 8.438 14.012 -17.993 1.00 82.38 301 ASN A N 1
ATOM 2361 C CA . ASN A 1 301 ? 7.347 14.870 -17.556 1.00 82.38 301 ASN A CA 1
ATOM 2362 C C . ASN A 1 301 ? 6.367 14.030 -16.747 1.00 82.38 301 ASN A C 1
ATOM 2364 O O . ASN A 1 301 ? 6.041 12.910 -17.146 1.00 82.38 301 ASN A O 1
ATOM 2368 N N . LEU A 1 302 ? 5.879 14.583 -15.640 1.00 84.94 302 LEU A N 1
ATOM 2369 C CA . LEU A 1 302 ? 4.829 13.936 -14.875 1.00 84.94 302 LEU A CA 1
ATOM 2370 C C . LEU A 1 302 ? 3.481 14.155 -15.565 1.00 84.94 302 LEU A C 1
ATOM 2372 O O . LEU A 1 302 ? 3.093 15.292 -15.837 1.00 84.94 302 LEU A O 1
ATOM 2376 N N . VAL A 1 303 ? 2.774 13.063 -15.841 1.00 87.88 303 VAL A N 1
ATOM 2377 C CA . VAL A 1 303 ? 1.417 13.088 -16.393 1.00 87.88 303 VAL A CA 1
ATOM 2378 C C . VAL A 1 303 ? 0.440 12.806 -15.262 1.00 87.88 303 VAL A C 1
ATOM 2380 O O . VAL A 1 303 ? 0.693 11.932 -14.439 1.00 87.88 303 VAL A O 1
ATOM 2383 N N . ILE A 1 304 ? -0.667 13.544 -15.221 1.00 87.75 304 ILE A N 1
ATOM 2384 C CA . ILE A 1 304 ? -1.743 13.348 -14.249 1.00 87.75 304 ILE A CA 1
ATOM 2385 C C . ILE A 1 304 ? -2.995 12.896 -15.002 1.00 87.75 304 ILE A C 1
ATOM 2387 O O . ILE A 1 304 ? -3.347 13.490 -16.024 1.00 87.75 304 ILE A O 1
ATOM 2391 N N . ASP A 1 305 ? -3.646 11.843 -14.515 1.00 85.25 305 ASP A N 1
ATOM 2392 C CA . ASP A 1 305 ? -4.889 11.331 -15.091 1.00 85.25 305 ASP A CA 1
ATOM 2393 C C . ASP A 1 305 ? -6.108 12.209 -14.729 1.00 85.25 305 ASP A C 1
ATOM 2395 O O . ASP A 1 305 ? -6.015 13.204 -14.004 1.00 85.25 305 ASP A O 1
ATOM 2399 N N . SER A 1 306 ? -7.297 11.840 -15.216 1.00 83.75 306 SER A N 1
ATOM 2400 C CA . SER A 1 306 ? -8.529 12.584 -14.911 1.00 83.75 306 SER A CA 1
ATOM 2401 C C . SER A 1 306 ? -8.991 12.491 -13.451 1.00 83.75 306 SER A C 1
ATOM 2403 O O . SER A 1 306 ? -9.883 13.241 -13.061 1.00 83.75 306 SER A O 1
ATOM 2405 N N . ASN A 1 307 ? -8.432 11.568 -12.668 1.00 81.62 307 ASN A N 1
ATOM 2406 C CA . ASN A 1 307 ? -8.721 11.382 -11.247 1.00 81.62 307 ASN A CA 1
ATOM 2407 C C . ASN A 1 307 ? -7.682 12.088 -10.355 1.00 81.62 307 ASN A C 1
ATOM 2409 O O . ASN A 1 307 ? -7.810 12.070 -9.135 1.00 81.62 307 ASN A O 1
ATOM 2413 N N . GLY A 1 308 ? -6.677 12.745 -10.945 1.00 82.94 308 GLY A N 1
ATOM 2414 C CA . GLY A 1 308 ? -5.622 13.430 -10.204 1.00 82.94 308 GLY A CA 1
ATOM 2415 C C . GLY A 1 308 ? -4.456 12.526 -9.793 1.00 82.94 308 GLY A C 1
ATOM 2416 O O . GLY A 1 308 ? -3.626 12.962 -8.987 1.00 82.94 308 GLY A O 1
ATOM 2417 N N . THR A 1 309 ? -4.380 11.307 -10.337 1.00 85.81 309 THR A N 1
ATOM 2418 C CA . THR A 1 309 ? -3.325 10.325 -10.070 1.00 85.81 309 THR A CA 1
ATOM 2419 C C . THR A 1 309 ? -2.124 10.545 -10.976 1.00 85.81 309 THR A C 1
ATOM 2421 O O . THR A 1 309 ? -2.287 10.673 -12.194 1.00 85.81 309 THR A O 1
ATOM 2424 N N . PRO A 1 310 ? -0.904 10.547 -10.419 1.00 90.19 310 PRO A N 1
ATOM 2425 C CA . PRO A 1 310 ? 0.301 10.558 -11.227 1.00 90.19 310 PRO A CA 1
ATOM 2426 C C . PRO A 1 310 ? 0.480 9.253 -12.011 1.00 90.19 310 PRO A C 1
ATOM 2428 O O . PRO A 1 310 ? 0.449 8.165 -11.440 1.00 90.19 310 PRO A O 1
ATOM 2431 N N . ILE A 1 311 ? 0.726 9.367 -13.315 1.00 88.69 311 ILE A N 1
ATOM 2432 C CA . ILE A 1 311 ? 1.052 8.247 -14.200 1.00 88.69 311 ILE A CA 1
ATOM 2433 C C . ILE A 1 311 ? 2.566 8.201 -14.406 1.00 88.69 311 ILE A C 1
ATOM 2435 O O . ILE A 1 311 ? 3.171 9.124 -14.960 1.00 88.69 311 ILE A O 1
ATOM 2439 N N . LEU A 1 312 ? 3.170 7.082 -14.009 1.00 89.94 312 LEU A N 1
ATOM 2440 C CA . LEU A 1 312 ? 4.580 6.784 -14.239 1.00 89.94 312 LEU A CA 1
ATOM 2441 C C . LEU A 1 312 ? 4.748 6.046 -15.572 1.00 89.94 312 LEU A C 1
ATOM 2443 O O . LEU A 1 312 ? 4.669 4.824 -15.651 1.00 89.94 312 LEU A O 1
ATOM 2447 N N . ALA A 1 313 ? 4.964 6.807 -16.644 1.00 87.19 313 ALA A N 1
ATOM 2448 C CA . ALA A 1 313 ? 5.103 6.286 -18.006 1.00 87.19 313 ALA A CA 1
ATOM 2449 C C . ALA A 1 313 ? 6.537 5.815 -18.323 1.00 87.19 313 ALA A C 1
ATOM 2451 O O . ALA A 1 313 ? 7.119 6.201 -19.339 1.00 87.19 313 ALA A O 1
ATOM 2452 N N . TYR A 1 314 ? 7.133 5.010 -17.441 1.00 91.12 314 TYR A N 1
ATOM 2453 C CA . TYR A 1 314 ? 8.475 4.475 -17.665 1.00 91.12 314 TYR A CA 1
ATOM 2454 C C . TYR A 1 314 ? 8.486 3.444 -18.806 1.00 91.12 314 TYR A C 1
ATOM 2456 O O . TYR A 1 314 ? 7.656 2.529 -18.799 1.00 91.12 314 TYR A O 1
ATOM 2464 N N . PRO A 1 315 ? 9.421 3.547 -19.773 1.00 91.94 315 PRO A N 1
ATOM 2465 C CA . PRO A 1 315 ? 9.671 2.487 -20.739 1.00 91.94 315 PRO A CA 1
ATOM 2466 C C . PRO A 1 315 ? 9.934 1.137 -20.069 1.00 91.94 315 PRO A C 1
ATOM 2468 O O . PRO A 1 315 ? 10.567 1.048 -19.013 1.00 91.94 315 PRO A O 1
ATOM 2471 N N . ARG A 1 316 ? 9.458 0.079 -20.727 1.00 93.56 316 ARG A N 1
ATOM 2472 C CA . ARG A 1 316 ? 9.537 -1.301 -20.250 1.00 93.56 316 ARG A CA 1
ATOM 2473 C C . ARG A 1 316 ? 10.147 -2.178 -21.326 1.00 93.56 316 ARG A C 1
ATOM 2475 O O . ARG A 1 316 ? 9.791 -2.045 -22.496 1.00 93.56 316 ARG A O 1
ATOM 2482 N N . ALA A 1 317 ? 10.978 -3.127 -20.925 1.00 95.94 317 ALA A N 1
ATOM 2483 C CA . ALA A 1 317 ? 11.418 -4.204 -21.799 1.00 95.94 317 ALA A CA 1
ATOM 2484 C C . ALA A 1 317 ? 11.147 -5.543 -21.120 1.00 95.94 317 ALA A C 1
ATOM 2486 O O . ALA A 1 317 ? 11.673 -5.804 -20.041 1.00 95.94 317 ALA A O 1
ATOM 2487 N N . MET A 1 318 ? 10.335 -6.392 -21.748 1.00 97.44 318 MET A N 1
ATOM 2488 C CA . MET A 1 318 ? 10.179 -7.776 -21.298 1.00 97.44 318 MET A CA 1
ATOM 2489 C C . MET A 1 318 ? 11.451 -8.549 -21.638 1.00 97.44 318 MET A C 1
ATOM 2491 O O . MET A 1 318 ? 12.005 -8.398 -22.734 1.00 97.44 318 MET A O 1
ATOM 2495 N N . LEU A 1 319 ? 11.929 -9.344 -20.685 1.00 97.88 319 LEU A N 1
ATOM 2496 C CA . LEU A 1 319 ? 13.063 -10.231 -20.881 1.00 97.88 319 LEU A CA 1
ATOM 2497 C C . LEU A 1 319 ? 12.562 -11.645 -21.177 1.00 97.88 319 LEU A C 1
ATOM 2499 O O . LEU A 1 319 ? 11.472 -12.046 -20.777 1.00 97.88 319 LEU A O 1
ATOM 2503 N N . SER A 1 320 ? 13.391 -12.398 -21.887 1.00 97.56 320 SER A N 1
ATOM 2504 C CA . SER A 1 320 ? 13.166 -13.801 -22.231 1.00 97.56 320 SER A CA 1
ATOM 2505 C C . SER A 1 320 ? 14.279 -14.664 -21.651 1.00 97.56 320 SER A C 1
ATOM 2507 O O . SER A 1 320 ? 15.387 -14.176 -21.426 1.00 97.56 320 SER A O 1
ATOM 2509 N N . THR A 1 321 ? 13.989 -15.937 -21.409 1.00 96.94 321 THR A N 1
ATOM 2510 C CA . THR A 1 321 ? 14.944 -16.912 -20.882 1.00 96.94 321 THR A CA 1
ATOM 2511 C C . THR A 1 321 ? 14.808 -18.234 -21.628 1.00 96.94 321 THR A C 1
ATOM 2513 O O . THR A 1 321 ? 13.714 -18.589 -22.067 1.00 96.94 321 THR A O 1
ATOM 2516 N N . GLU A 1 322 ? 15.917 -18.955 -21.772 1.00 93.88 322 GLU A N 1
ATOM 2517 C CA . GLU A 1 322 ? 15.936 -20.335 -22.275 1.00 93.88 322 GLU A CA 1
ATOM 2518 C C . GLU A 1 322 ? 16.079 -21.359 -21.134 1.00 93.88 322 GLU A C 1
ATOM 2520 O O . GLU A 1 322 ? 15.700 -22.516 -21.296 1.00 93.88 322 GLU A O 1
ATOM 2525 N N . ASP A 1 323 ? 16.604 -20.940 -19.976 1.00 91.69 323 ASP A N 1
ATOM 2526 C CA . ASP A 1 323 ? 16.968 -21.809 -18.847 1.00 91.69 323 ASP A CA 1
ATOM 2527 C C . ASP A 1 323 ? 16.168 -21.539 -17.557 1.00 91.69 323 ASP A C 1
ATOM 2529 O O . ASP A 1 323 ? 16.350 -22.230 -16.554 1.00 91.69 323 ASP A O 1
ATOM 2533 N N . GLY A 1 324 ? 15.290 -20.531 -17.563 1.00 89.38 324 GLY A N 1
ATOM 2534 C CA . GLY A 1 324 ? 14.472 -20.127 -16.416 1.00 89.38 324 GLY A CA 1
ATOM 2535 C C . GLY A 1 324 ? 15.188 -19.235 -15.394 1.00 89.38 324 GLY A C 1
ATOM 2536 O O . GLY A 1 324 ? 14.545 -18.731 -14.476 1.00 89.38 324 GLY A O 1
ATOM 2537 N N . THR A 1 325 ? 16.499 -19.014 -15.531 1.00 93.00 325 THR A N 1
ATOM 2538 C CA . THR A 1 325 ? 17.342 -18.333 -14.532 1.00 93.00 325 THR A CA 1
ATOM 2539 C C . THR A 1 325 ? 17.980 -17.059 -15.073 1.00 93.00 325 THR A C 1
ATOM 2541 O O . THR A 1 325 ? 17.991 -16.034 -14.387 1.00 93.00 325 THR A O 1
ATOM 2544 N N . PHE A 1 326 ? 18.527 -17.104 -16.286 1.00 96.81 326 PHE A N 1
ATOM 2545 C CA . PHE A 1 326 ? 19.154 -15.968 -16.947 1.00 96.81 326 PHE A CA 1
ATOM 2546 C C . PHE A 1 326 ? 18.202 -15.393 -17.987 1.00 96.81 326 PHE A C 1
ATOM 2548 O O . PHE A 1 326 ? 17.742 -16.076 -18.901 1.00 96.81 326 PHE A O 1
ATOM 2555 N N . TRP A 1 327 ? 17.904 -14.112 -17.822 1.00 97.94 327 TRP A N 1
ATOM 2556 C CA . TRP A 1 327 ? 16.901 -13.391 -18.583 1.00 97.94 327 TRP A CA 1
ATOM 2557 C C . TRP A 1 327 ? 17.581 -12.291 -19.389 1.00 97.94 327 TRP A C 1
ATOM 2559 O O . TRP A 1 327 ? 18.449 -11.583 -18.873 1.00 97.94 327 TRP A O 1
ATOM 2569 N N . GLN A 1 328 ? 17.191 -12.128 -20.652 1.00 97.19 328 GLN A N 1
ATOM 2570 C CA . GLN A 1 328 ? 17.781 -11.128 -21.535 1.00 97.19 328 GLN A CA 1
ATOM 2571 C C . GLN A 1 328 ? 16.777 -10.486 -22.494 1.00 97.19 328 GLN A C 1
ATOM 2573 O O . GLN A 1 328 ? 15.765 -11.082 -22.871 1.00 97.19 328 GLN A O 1
ATOM 2578 N N . SER A 1 329 ? 17.082 -9.253 -22.893 1.00 96.06 329 SER A N 1
ATOM 2579 C CA . SER A 1 329 ? 16.347 -8.494 -23.904 1.00 96.06 329 SER A CA 1
ATOM 2580 C C . SER A 1 329 ? 17.268 -7.509 -24.623 1.00 96.06 329 SER A C 1
ATOM 2582 O O . SER A 1 329 ? 18.381 -7.222 -24.173 1.00 96.06 329 SER A O 1
ATOM 2584 N N . ARG A 1 330 ? 16.789 -6.969 -25.742 1.00 93.38 330 ARG A N 1
ATOM 2585 C CA . ARG A 1 330 ? 17.428 -5.873 -26.473 1.00 93.38 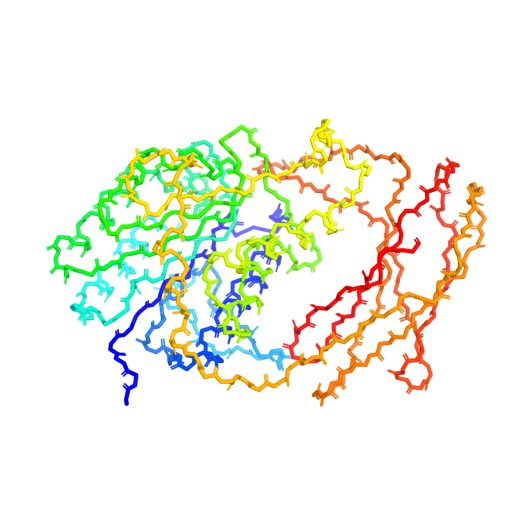330 ARG A CA 1
ATOM 2586 C C . ARG A 1 330 ? 16.480 -4.681 -26.473 1.00 93.38 330 ARG A C 1
ATOM 2588 O O . ARG A 1 330 ? 15.316 -4.830 -26.831 1.00 93.38 330 ARG A O 1
ATOM 2595 N N . TRP A 1 331 ? 16.982 -3.510 -26.095 1.00 92.44 331 TRP A N 1
ATOM 2596 C CA . TRP A 1 331 ? 16.203 -2.274 -26.033 1.00 92.44 331 TRP A CA 1
ATOM 2597 C C . TRP A 1 331 ? 16.887 -1.159 -26.823 1.00 92.44 331 TRP A C 1
ATOM 2599 O O . TRP A 1 331 ? 18.083 -0.955 -26.671 1.00 92.44 331 TRP A O 1
ATOM 2609 N N . GLU A 1 332 ? 16.148 -0.448 -27.674 1.00 90.06 332 GLU A N 1
ATOM 2610 C CA . GLU A 1 332 ? 16.699 0.555 -28.607 1.00 90.06 332 GLU A CA 1
ATOM 2611 C C . GLU A 1 332 ? 15.850 1.836 -28.687 1.00 90.06 332 GLU A C 1
ATOM 2613 O O . GLU A 1 332 ? 15.871 2.557 -29.677 1.00 90.06 332 GLU A O 1
ATOM 2618 N N . GLN A 1 333 ? 15.081 2.131 -27.633 1.00 88.69 333 GLN A N 1
ATOM 2619 C CA . GLN A 1 333 ? 14.094 3.222 -27.613 1.00 88.69 333 GLN A CA 1
ATOM 2620 C C . GLN A 1 333 ? 14.548 4.428 -26.773 1.00 88.69 333 GLN A C 1
ATOM 2622 O O . GLN A 1 333 ? 13.723 5.144 -26.204 1.00 88.69 333 GLN A O 1
ATOM 2627 N N . ALA A 1 334 ? 15.860 4.650 -26.655 1.00 87.94 334 ALA A N 1
ATOM 2628 C CA . ALA A 1 334 ? 16.392 5.819 -25.965 1.00 87.94 334 ALA A CA 1
ATOM 2629 C C . ALA A 1 334 ? 15.985 7.105 -26.704 1.00 87.94 334 ALA A C 1
ATOM 2631 O O . ALA A 1 334 ? 16.300 7.273 -27.880 1.00 87.94 334 ALA A O 1
ATOM 2632 N N . ILE A 1 335 ? 15.304 8.014 -26.000 1.00 86.06 335 ILE A N 1
ATOM 2633 C CA . ILE A 1 335 ? 14.805 9.295 -26.542 1.00 86.06 335 ILE A CA 1
ATOM 2634 C C . ILE A 1 335 ? 15.619 10.512 -26.076 1.00 86.06 335 ILE A C 1
ATOM 2636 O O . ILE A 1 335 ? 15.575 11.571 -26.697 1.00 86.06 335 ILE A O 1
ATOM 2640 N N . TYR A 1 336 ? 16.385 10.365 -24.995 1.00 86.19 336 TYR A N 1
ATOM 2641 C CA . TYR A 1 336 ? 17.327 11.357 -24.479 1.00 86.19 336 TYR A CA 1
ATOM 2642 C C . TYR A 1 336 ? 18.742 10.788 -24.444 1.00 86.19 336 TYR A C 1
ATOM 2644 O O . TYR A 1 336 ? 18.930 9.613 -24.135 1.00 86.19 336 TYR A O 1
ATOM 2652 N N . ASN A 1 337 ? 19.738 11.638 -24.677 1.00 85.25 337 ASN A N 1
ATOM 2653 C CA . ASN A 1 337 ? 21.119 11.315 -24.328 1.00 85.25 337 ASN A CA 1
ATOM 2654 C C . ASN A 1 337 ? 21.301 11.448 -22.809 1.00 85.25 337 ASN A C 1
ATOM 2656 O O . ASN A 1 337 ? 20.824 12.423 -22.220 1.00 85.25 337 ASN A O 1
ATOM 2660 N N . GLY A 1 338 ? 22.025 10.514 -22.193 1.00 86.50 338 GLY A N 1
ATOM 2661 C CA . GLY A 1 338 ? 22.406 10.584 -20.781 1.00 86.50 338 GLY A CA 1
ATOM 2662 C C . GLY A 1 338 ? 22.323 9.243 -20.058 1.00 86.50 338 GLY A C 1
ATOM 2663 O O . GLY A 1 338 ? 22.262 8.186 -20.687 1.00 86.50 338 GLY A O 1
ATOM 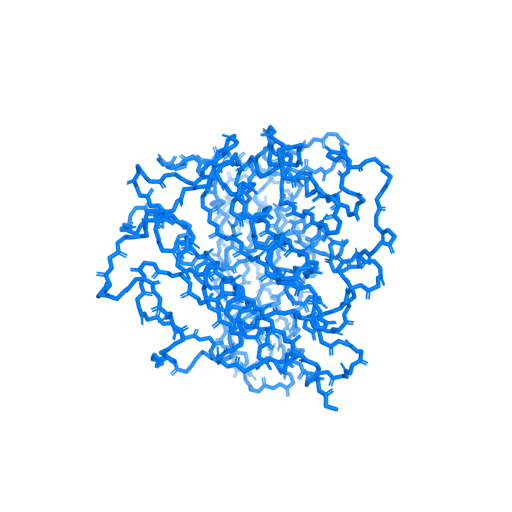2664 N N . ASN A 1 339 ? 22.309 9.317 -18.727 1.00 86.00 339 ASN A N 1
ATOM 2665 C CA . ASN A 1 339 ? 22.215 8.156 -17.847 1.00 86.00 339 ASN A CA 1
ATOM 2666 C C . ASN A 1 339 ? 20.753 7.759 -17.645 1.00 86.00 339 ASN A C 1
ATOM 2668 O O . ASN A 1 339 ? 19.950 8.558 -17.162 1.00 86.00 339 ASN A O 1
ATOM 2672 N N . TYR A 1 340 ? 20.433 6.525 -18.010 1.00 89.19 340 TYR A N 1
ATOM 2673 C CA . TYR A 1 340 ? 19.157 5.898 -17.697 1.00 89.19 340 TYR A CA 1
ATOM 2674 C C . TYR A 1 340 ? 19.332 5.053 -16.444 1.00 89.19 340 TYR A C 1
ATOM 2676 O O . TYR A 1 340 ? 20.317 4.328 -16.345 1.00 89.19 340 TYR A O 1
ATOM 2684 N N . GLU A 1 341 ? 18.375 5.122 -15.526 1.00 90.62 341 GLU A N 1
ATOM 2685 C CA . GLU A 1 341 ? 18.355 4.235 -14.361 1.00 90.62 341 GLU A CA 1
ATOM 2686 C C . GLU A 1 341 ? 17.570 2.983 -14.742 1.00 90.62 341 GLU A C 1
ATOM 2688 O O . GLU A 1 341 ? 16.416 3.085 -15.179 1.00 90.62 341 GLU A O 1
ATOM 2693 N N . ILE A 1 342 ? 18.173 1.803 -14.599 1.00 92.56 342 ILE A N 1
ATOM 2694 C CA . ILE A 1 342 ? 17.501 0.546 -14.924 1.00 92.56 342 ILE A CA 1
ATOM 2695 C C . ILE A 1 342 ? 17.263 -0.244 -13.644 1.00 92.56 342 ILE A C 1
ATOM 2697 O O . ILE A 1 342 ? 18.185 -0.538 -12.884 1.00 92.56 342 ILE A O 1
ATOM 2701 N N . THR A 1 343 ? 16.009 -0.636 -13.436 1.00 94.56 343 THR A N 1
ATOM 2702 C CA . THR A 1 343 ? 15.626 -1.586 -12.389 1.00 94.56 343 THR A CA 1
ATOM 2703 C C . THR A 1 343 ? 15.001 -2.804 -13.044 1.00 94.56 343 THR A C 1
ATOM 2705 O O . THR A 1 343 ? 14.075 -2.684 -13.850 1.00 94.56 343 THR A O 1
ATOM 2708 N N . TYR A 1 344 ? 15.499 -3.983 -12.692 1.00 96.62 344 TYR A N 1
ATOM 2709 C CA . TYR A 1 344 ? 14.910 -5.243 -13.122 1.00 96.62 344 TYR A CA 1
ATOM 2710 C C . TYR A 1 344 ? 13.886 -5.688 -12.099 1.00 96.62 344 TYR A C 1
ATOM 2712 O O . TYR A 1 344 ? 14.126 -5.602 -10.899 1.00 96.62 344 TYR A O 1
ATOM 2720 N N . TYR A 1 345 ? 12.765 -6.191 -12.584 1.00 96.94 345 TYR A N 1
ATOM 2721 C CA . TYR A 1 345 ? 11.699 -6.747 -11.776 1.00 96.94 345 TYR A CA 1
ATOM 2722 C C . TYR A 1 345 ? 11.452 -8.190 -12.185 1.00 96.94 345 TYR A C 1
ATOM 2724 O O . TYR A 1 345 ? 11.593 -8.543 -13.358 1.00 96.94 345 TYR A O 1
ATOM 2732 N N . ALA A 1 346 ? 11.063 -9.006 -11.216 1.00 97.06 346 ALA A N 1
ATOM 2733 C CA . ALA A 1 346 ? 10.568 -10.354 -11.436 1.00 97.06 346 ALA A CA 1
ATOM 2734 C C . ALA A 1 346 ? 9.215 -10.515 -10.741 1.00 97.06 346 ALA A C 1
ATOM 2736 O O . ALA A 1 346 ? 9.011 -9.943 -9.671 1.00 97.06 346 ALA A O 1
ATOM 2737 N N . GLU A 1 347 ? 8.323 -11.300 -11.338 1.00 95.00 347 GLU A N 1
ATOM 2738 C CA . GLU A 1 347 ? 7.079 -11.780 -10.726 1.00 95.00 347 GLU A CA 1
ATOM 2739 C C . GLU A 1 347 ? 7.083 -13.311 -10.773 1.00 95.00 347 GLU A C 1
ATOM 2741 O O . GLU A 1 347 ? 7.480 -13.892 -11.789 1.00 95.00 347 GLU A O 1
ATOM 2746 N N . ASP A 1 348 ? 6.708 -13.956 -9.671 1.00 93.12 348 ASP A N 1
ATOM 2747 C CA . ASP A 1 348 ? 6.505 -15.405 -9.616 1.00 93.12 348 ASP A CA 1
ATOM 2748 C C . ASP A 1 348 ? 5.032 -15.781 -9.804 1.00 93.12 348 ASP A C 1
ATOM 2750 O O . ASP A 1 348 ? 4.140 -14.933 -9.777 1.00 93.12 348 ASP A O 1
ATOM 2754 N N . ASN A 1 349 ? 4.782 -17.077 -9.966 1.00 90.06 349 ASN A N 1
ATOM 2755 C CA . ASN A 1 349 ? 3.444 -17.628 -10.180 1.00 90.06 349 ASN A CA 1
ATOM 2756 C C . ASN A 1 349 ? 2.527 -17.582 -8.938 1.00 90.06 349 ASN A C 1
ATOM 2758 O O . ASN A 1 349 ? 1.455 -18.179 -8.962 1.00 90.06 349 ASN A O 1
ATOM 2762 N N . GLU A 1 350 ? 2.952 -16.942 -7.846 1.00 86.75 350 GLU A N 1
ATOM 2763 C CA . GLU A 1 350 ? 2.124 -16.648 -6.672 1.00 86.75 350 GLU A CA 1
ATOM 2764 C C . GLU A 1 350 ? 1.848 -15.134 -6.541 1.00 86.75 350 GLU A C 1
ATOM 2766 O O . GLU A 1 350 ? 1.355 -14.669 -5.503 1.00 86.75 350 GLU A O 1
ATOM 2771 N N . GLY A 1 351 ? 2.221 -14.340 -7.553 1.00 87.50 351 GLY A N 1
ATOM 2772 C CA . GLY A 1 351 ? 2.044 -12.889 -7.591 1.00 87.50 351 GLY A CA 1
ATOM 2773 C C . GLY A 1 351 ? 3.008 -12.105 -6.693 1.00 87.50 351 GLY A C 1
ATOM 2774 O O . GLY A 1 351 ? 2.780 -10.911 -6.441 1.00 87.50 351 GLY A O 1
ATOM 2775 N N . ASN A 1 352 ? 4.074 -12.732 -6.178 1.00 89.81 352 ASN A N 1
ATOM 2776 C CA . ASN A 1 352 ? 5.130 -12.007 -5.475 1.00 89.81 352 ASN A CA 1
ATOM 2777 C C . ASN A 1 352 ? 5.959 -11.236 -6.507 1.00 89.81 352 ASN A C 1
ATOM 2779 O O . ASN A 1 352 ? 6.221 -11.733 -7.597 1.00 89.81 352 ASN A O 1
ATOM 2783 N N . ILE A 1 353 ? 6.380 -10.015 -6.169 1.00 93.50 353 ILE A N 1
ATOM 2784 C CA . ILE A 1 353 ? 7.178 -9.169 -7.066 1.00 93.50 353 ILE A CA 1
ATOM 2785 C C . ILE A 1 353 ? 8.413 -8.689 -6.314 1.00 93.50 353 ILE A C 1
ATOM 2787 O O . ILE A 1 353 ? 8.286 -8.147 -5.214 1.00 93.50 353 ILE A O 1
ATOM 2791 N N . ALA A 1 354 ? 9.578 -8.836 -6.938 1.00 94.06 354 ALA A N 1
ATOM 2792 C CA . ALA A 1 354 ? 10.857 -8.345 -6.438 1.00 94.06 354 ALA A CA 1
ATOM 2793 C C . ALA A 1 354 ? 11.506 -7.391 -7.443 1.00 94.06 354 ALA A C 1
ATOM 2795 O O . ALA A 1 354 ? 11.217 -7.454 -8.640 1.00 94.06 354 ALA A O 1
ATOM 2796 N N . SER A 1 355 ? 12.404 -6.537 -6.958 1.00 94.75 355 SER A N 1
ATOM 2797 C CA . SER A 1 355 ? 13.205 -5.624 -7.776 1.00 94.75 355 SER A CA 1
ATOM 2798 C C . SER A 1 355 ? 14.691 -5.759 -7.468 1.00 94.75 355 SER A C 1
ATOM 2800 O O . SER A 1 355 ? 15.064 -6.047 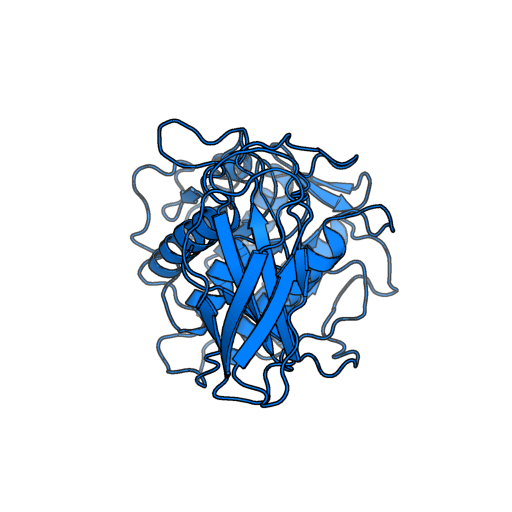-6.333 1.00 94.75 355 SER A O 1
ATOM 2802 N N . SER A 1 356 ? 15.538 -5.523 -8.466 1.00 94.25 356 SER A N 1
ATOM 2803 C CA . SER A 1 356 ? 16.985 -5.455 -8.287 1.00 94.25 356 SER A CA 1
ATOM 2804 C C . SER A 1 356 ? 17.384 -4.119 -7.674 1.00 94.25 356 SER A C 1
ATOM 2806 O O . SER A 1 356 ? 16.639 -3.142 -7.767 1.00 94.25 356 SER A O 1
ATOM 2808 N N . GLU A 1 357 ? 18.609 -4.041 -7.161 1.00 87.50 357 GLU A N 1
ATOM 2809 C CA . GLU A 1 357 ? 19.300 -2.755 -7.032 1.00 87.50 357 GLU A CA 1
ATOM 2810 C C . GLU A 1 357 ? 19.385 -2.053 -8.402 1.00 87.50 357 GLU A C 1
ATOM 2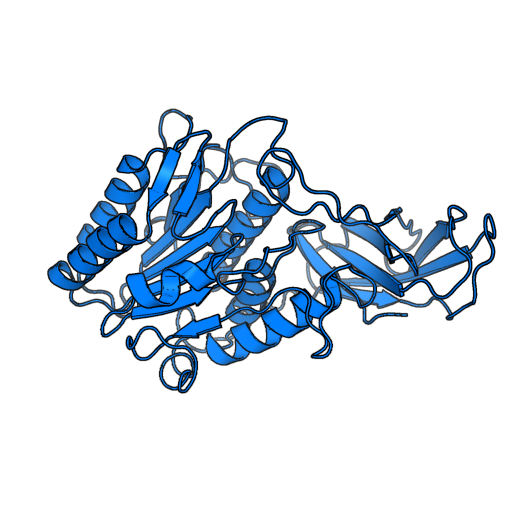812 O O . GLU A 1 357 ? 19.274 -2.686 -9.462 1.00 87.50 357 GLU A O 1
ATOM 2817 N N . GLU A 1 358 ? 19.542 -0.734 -8.379 1.00 75.69 358 GLU A N 1
ATOM 2818 C CA . GLU A 1 358 ? 19.692 0.090 -9.582 1.00 75.69 358 GLU A CA 1
ATOM 2819 C C . GLU A 1 358 ? 21.034 -0.205 -10.275 1.00 75.69 358 GLU A C 1
ATOM 2821 O O . GLU A 1 358 ? 22.047 -0.401 -9.599 1.00 75.69 358 GLU A O 1
ATOM 2826 N N . THR A 1 359 ? 21.040 -0.264 -11.614 1.00 61.72 359 THR A N 1
ATOM 2827 C CA . THR A 1 359 ? 22.247 -0.522 -12.435 1.00 61.72 359 THR A CA 1
ATOM 2828 C C . THR A 1 359 ? 22.535 0.587 -13.435 1.00 61.72 359 THR A C 1
ATOM 2830 O O . THR A 1 359 ? 21.546 1.170 -13.942 1.00 61.72 359 THR A O 1
#

pLDDT: mean 92.37, std 8.21, range [47.12, 98.94]

Secondary structure (DSSP, 8-state):
------EEEEE-S--STT-TTHHHHHHHHHHHHHHHHHTT--GGGEEEE-SSS---SSSSSS------BSSSS----HHHHHHHHHHHHHT-S-SSPEEEEEES-EETTEEEEETTEEEEHHHHHHHHHHHHHHH---EEEEEESTTGGGHHHHH--TTEEEEESS-TT-----BTTB-HHHHHHHHHHTT-BHHHHHHHHHHHHHHHH-S-STT--TTS-S---EEESSSSS-SSS--TTTTT-BTTSSPPPPP--EEEEE-PPP-PBPTT--EEEEEEEEESSS-EEEEEEEEE-SS-PPEE-TTSPEE----EEE-B-SSSSEEEEEE----SSBPPEEEEEEEETTS-EEEPPP-

InterPro domains:
  IPR001096 Peptidase C13, legumain [PF01650] (97-176)

Sequence (359 aa):
KAGKRAAIIITGGPNTPRNELWDTATSISNHIYKMLIGRGFVNKEIYYLSPHDWADFNGDGFNDRIVDAPRPQRQLMIEDVRTALDWAKQQGKLDQPLYLFYIGHGGEDKLHLAKFVDLEAAELKALLDEYQAVTGSKVVIVVDACHSGSFMPTLAAENRAVLTSSKAEEKSFFFEKQGWSRFLASSLYQGMHFFDAFSYAMRDQEHMLGKNLPGFQENGRTQTPLFDDNGDGVYSTDGQWLKQVKINGAYVTADITLAVTGLTESANLSVEQAFSLKAKASTISGQVERVWAVIRPPKMNLVIDSNGTPILAYPRAMLSTEDGTFWQSRWEQAIYNGNYEITYYAEDNEGNIASSEET